Protein AF-A0A1C7N9F6-F1 (afdb_monomer)

Secondary structure (DSSP, 8-state):
-PPPTHHHHHHHHHHHHHHHHHHHHHHHHHHHHHHHHHHHHHHHHHHHHHHHHHHHHHHHHHHHHHHHHHHHHHHHHHHHHHHHHHHHHHHHHHHHHHHHHHHHHHHHHHHHHHHHHHHHHHHHHHHHHHHHHHHHHHHHHHHHHHHTEEEEE-STTS-EEEEEE-S-STT-TT--EEEEEEE-TT--EEEEEEESPPPHHHHHHHHHHHHHH--HHHHHHHHHS--PPP-TT---TT--TT---TTHHHHHHHHHHHHHHHHHHHHHHHHHH---SS--SS--GGGGT-HHHHGGG-

Mean predicted aligned error: 19.42 Å

Foldseek 3Di:
DDDDPVVVVVVVVVVVVVVVVVVVVVVVVVVVVVVVVVVVVVVVVVVVVVVVVVVVVVVVVVVVVVVVVVVVVVVVVVVVVVVVVVVVVVVVVVVVVVVVVVVVVVVVVVVVVVVVVVVVVVVVVVVVVVVVCVVVVVVVVVVCVVQQWDWDQDDPVSFKIKIWHACLDVVCRRQIWIWIWGQDPVRAIDTPDIVVGDDPVVVVVLSVVCRVVVPVVVSCVVVRDDPDPPPPPDDDPVCDPDDPPPCPVVVVVVVVVVVVVVVVVVVLVCLAPDDDPDDDPDDDPSLVRRPVNVVVVD

pLDDT: mean 82.74, std 13.16, range [41.5, 98.0]

Solvent-accessible surface area (backbone atoms only — not comparable to full-atom values): 17014 Å² total; per-residue (Å²): 136,83,82,62,77,70,58,61,52,49,56,51,50,51,52,49,50,53,50,50,49,52,52,48,52,54,50,48,54,52,50,52,51,52,51,51,51,52,51,53,53,50,51,52,50,53,51,52,51,48,53,52,49,53,51,51,51,52,49,52,50,53,51,51,53,50,52,55,51,52,49,53,52,50,54,55,48,51,53,53,52,50,54,51,49,54,51,51,52,51,48,53,53,50,52,53,51,50,52,50,52,50,49,55,49,54,52,50,55,52,51,52,52,50,51,53,50,52,48,53,55,48,52,53,48,54,52,50,51,51,49,48,51,51,54,51,49,52,53,48,50,54,49,28,64,72,65,39,41,46,82,42,75,76,42,98,83,65,46,31,44,32,41,37,33,45,57,71,37,92,90,43,49,85,51,56,40,36,41,30,34,34,49,45,97,87,69,39,69,41,80,78,45,50,37,74,80,72,64,61,86,67,45,52,64,51,43,48,50,29,59,74,67,68,40,64,65,60,41,54,50,66,74,75,44,82,76,73,79,76,70,88,84,70,86,49,99,85,54,53,102,78,58,76,67,90,56,52,70,61,54,51,50,52,51,51,51,54,49,52,55,52,52,51,52,52,49,52,54,49,36,75,68,56,78,76,96,67,85,73,96,59,95,55,80,63,56,80,62,26,53,78,53,54,67,74,73,111

Radius of gyration: 71.82 Å; Cα contacts (8 Å, |Δi|>4): 135; chains: 1; bounding box: 131×40×209 Å

Sequence (298 aa):
MEKSPLFELADTIENLIVRAQTNIDQHIETTEAEVLVFTEESKKKVTQLKEQKDRLLSEIESASNRTSELKKKLDAIHSRTLSSQEAHERRHTLESMELHNQQLRSERDQLQLELQKKRKEQEAKEMLDAKFIQETMTQLQASINLMQLELINTKDNGTVIKVVMKHVNPHDPEQAFTLVHDLDEEQRYRLVQSNPILPQAYINPILNELNDTRDYYAFLKNGAVSRYPYPKDVWSPAGGWWSRPKNWKSNTAVAAIGMAVTLGAIWRYSAEKEVRYQEPKRWIPSMMWAKQYKDQQQ

Organism: NCBI:txid101091

Nearest PDB structures (foldseek):
  8ppr-assembly1_G  TM=7.476E-01  e=4.955E-06  Homo sapiens
  3vza-assembly1_B  TM=8.481E-01  e=1.959E-05  Gallus gallus
  8q5h-assembly1_5  TM=7.592E-01  e=7.745E-05  Homo sapiens
  6n13-assembly1_C  TM=5.068E-01  e=6.433E-01  Homo sapiens
  8qat-assembly1_D  TM=2.453E-01  e=8.673E-01  Homo sapiens

InterPro domains:
  IPR013255 Chromosome segregation protein Spc25, C-terminal [PF08234] (159-222)

Structure (mmCIF, N/CA/C/O backbone):
data_AF-A0A1C7N9F6-F1
#
_entry.id   AF-A0A1C7N9F6-F1
#
loop_
_atom_site.group_PDB
_atom_site.id
_atom_site.type_symbol
_atom_site.label_atom_id
_atom_site.label_alt_id
_atom_site.label_comp_id
_atom_site.label_asym_id
_atom_site.label_entity_id
_atom_site.label_seq_id
_atom_site.pdbx_PDB_ins_code
_atom_site.Cartn_x
_atom_site.Cartn_y
_atom_site.Cartn_z
_atom_site.occupancy
_atom_site.B_iso_or_equiv
_atom_site.auth_seq_id
_atom_site.auth_comp_id
_atom_site.auth_asym_id
_atom_site.auth_atom_id
_atom_site.pdbx_PDB_model_num
ATOM 1 N N . MET A 1 1 ? -83.986 13.666 141.531 1.00 42.69 1 MET A N 1
ATOM 2 C CA . MET A 1 1 ? -82.617 13.775 140.987 1.00 42.69 1 MET A CA 1
ATOM 3 C C . MET A 1 1 ? -82.743 13.936 139.481 1.00 42.69 1 MET A C 1
ATOM 5 O O . MET A 1 1 ? -82.789 12.942 138.768 1.00 42.69 1 MET A O 1
ATOM 9 N N . GLU A 1 2 ? -82.917 15.176 139.024 1.00 41.50 2 GLU A N 1
ATOM 10 C CA . GLU A 1 2 ? -82.862 15.531 137.601 1.00 41.50 2 GLU A CA 1
ATOM 11 C C . GLU A 1 2 ? -81.421 15.358 137.114 1.00 41.50 2 GLU A C 1
ATOM 13 O O . GLU A 1 2 ? -80.496 15.937 137.688 1.00 41.50 2 GLU A O 1
ATOM 18 N N . LYS A 1 3 ? -81.214 14.509 136.103 1.00 45.22 3 LYS A N 1
ATOM 19 C CA . LYS A 1 3 ? -79.913 14.372 135.445 1.00 45.22 3 LYS A CA 1
ATOM 20 C C . LYS A 1 3 ? -79.695 15.595 134.551 1.00 45.22 3 LYS A C 1
ATOM 22 O O . LYS A 1 3 ? -80.566 15.966 133.775 1.00 45.22 3 LYS A O 1
ATOM 27 N N . SER A 1 4 ? -78.540 16.231 134.732 1.00 51.22 4 SER A N 1
ATOM 28 C CA . SER A 1 4 ? -78.157 17.502 134.115 1.00 51.22 4 SER A CA 1
ATOM 29 C C . SER A 1 4 ? -77.926 17.364 132.596 1.00 51.22 4 SER A C 1
ATOM 31 O O . SER A 1 4 ? -77.260 16.409 132.183 1.00 51.22 4 SER A O 1
ATOM 33 N N . PRO A 1 5 ? -78.387 18.327 131.771 1.00 57.75 5 PRO A N 1
ATOM 34 C CA . PRO A 1 5 ? -78.327 18.291 130.298 1.00 57.75 5 PRO A CA 1
ATOM 35 C C . PRO A 1 5 ? -76.906 18.318 129.700 1.00 57.75 5 PRO A C 1
ATOM 37 O O . PRO A 1 5 ? -76.734 18.191 128.492 1.00 57.75 5 PRO A O 1
ATOM 40 N N . LEU A 1 6 ? -75.868 18.450 130.533 1.00 54.03 6 LEU A N 1
ATOM 41 C CA . LEU A 1 6 ? -74.464 18.350 130.122 1.00 54.03 6 LEU A CA 1
ATOM 42 C C . LEU A 1 6 ? -74.001 16.904 129.861 1.00 54.03 6 LEU A C 1
ATOM 44 O O . LEU A 1 6 ? -73.029 16.714 129.136 1.00 54.03 6 LEU A O 1
ATOM 48 N N . PHE A 1 7 ? -74.685 15.894 130.413 1.00 55.47 7 PHE A N 1
ATOM 49 C CA . PHE A 1 7 ? -74.294 14.484 130.251 1.00 55.47 7 PHE A CA 1
ATOM 50 C C . PHE A 1 7 ? -74.799 13.880 128.927 1.00 55.47 7 PHE A C 1
ATOM 52 O O . PHE A 1 7 ? -74.068 13.143 128.276 1.00 55.47 7 PHE A O 1
ATOM 59 N N . GLU A 1 8 ? -75.995 14.266 128.464 1.00 57.09 8 GLU A N 1
ATOM 60 C CA . GLU A 1 8 ? -76.511 13.846 127.148 1.00 57.09 8 GLU A CA 1
ATOM 61 C C . GLU A 1 8 ? -75.700 14.445 125.992 1.00 57.09 8 GLU A C 1
ATOM 63 O O . GLU A 1 8 ? -75.481 13.781 124.981 1.00 57.09 8 GLU A O 1
ATOM 68 N N . LEU A 1 9 ? -75.194 15.675 126.136 1.00 59.03 9 LEU A N 1
ATOM 69 C CA . LEU A 1 9 ? -74.373 16.307 125.101 1.00 59.03 9 LEU A CA 1
ATOM 70 C C . LEU A 1 9 ? -73.020 15.592 124.927 1.00 59.03 9 LEU A C 1
ATOM 72 O O . LEU A 1 9 ? -72.552 15.447 123.801 1.00 59.03 9 LEU A O 1
ATOM 76 N N . ALA A 1 10 ? -72.416 15.117 126.023 1.00 61.00 10 ALA A N 1
ATOM 77 C CA . ALA A 1 10 ? -71.152 14.382 126.002 1.00 61.00 10 ALA A CA 1
ATOM 78 C C . ALA A 1 10 ? -71.295 13.006 125.327 1.00 61.00 10 ALA A C 1
ATOM 80 O O . ALA A 1 10 ? -70.532 12.720 124.409 1.00 61.00 10 ALA A O 1
ATOM 81 N N . ASP A 1 11 ? -72.329 12.228 125.671 1.00 63.41 11 ASP A N 1
ATOM 82 C CA . ASP A 1 11 ? -72.629 10.940 125.016 1.00 63.41 11 ASP A CA 1
ATOM 83 C C . ASP A 1 11 ? -72.971 11.112 123.525 1.00 63.41 11 ASP A C 1
ATOM 85 O O . ASP A 1 11 ? -72.666 10.256 122.689 1.00 63.41 11 ASP A O 1
ATOM 89 N N . THR A 1 12 ? -73.599 12.234 123.156 1.00 69.81 12 THR A N 1
ATOM 90 C CA . THR A 1 12 ? -73.926 12.537 121.753 1.00 69.81 12 THR A CA 1
ATOM 91 C C . THR A 1 12 ? -72.675 12.924 120.961 1.00 69.81 12 THR A C 1
ATOM 93 O O . THR A 1 12 ? -72.514 12.494 119.818 1.00 69.81 12 THR A O 1
ATOM 96 N N . ILE A 1 13 ? -71.769 13.702 121.563 1.00 73.38 13 ILE A N 1
ATOM 97 C CA . ILE A 1 13 ? -70.480 14.071 120.965 1.00 73.38 13 ILE A CA 1
ATOM 98 C C . ILE A 1 13 ? -69.571 12.843 120.852 1.00 73.38 13 ILE A C 1
ATOM 100 O O . ILE A 1 13 ? -68.954 12.655 119.809 1.00 73.38 13 ILE A O 1
ATOM 104 N N . GLU A 1 14 ? -69.533 11.969 121.858 1.00 73.50 14 GLU A N 1
ATOM 105 C CA . GLU A 1 14 ? -68.742 10.736 121.828 1.00 73.50 14 GLU A CA 1
ATOM 106 C C . GLU A 1 14 ? -69.252 9.769 120.749 1.00 73.50 14 GLU A C 1
ATOM 108 O O . GLU A 1 14 ? -68.468 9.288 119.934 1.00 73.50 14 GLU A O 1
ATOM 113 N N . ASN A 1 15 ? -70.572 9.586 120.621 1.00 75.44 15 ASN A N 1
ATOM 114 C CA . ASN A 1 15 ? -71.156 8.801 119.526 1.00 75.44 15 ASN A CA 1
ATOM 115 C C . ASN A 1 15 ? -70.918 9.420 118.139 1.00 75.44 15 ASN A C 1
ATOM 117 O O . ASN A 1 15 ? -70.754 8.689 117.160 1.00 75.44 15 ASN A O 1
ATOM 121 N N . LEU A 1 16 ? -70.897 10.752 118.029 1.00 78.62 16 LEU A N 1
ATOM 122 C CA . LEU A 1 16 ? -70.556 11.451 116.787 1.00 78.62 16 LEU A CA 1
ATOM 123 C C . LEU A 1 16 ? -69.079 11.290 116.430 1.00 78.62 16 LEU A C 1
ATOM 125 O O . LEU A 1 16 ? -68.777 11.065 115.262 1.00 78.62 16 LEU A O 1
ATOM 129 N N . ILE A 1 17 ? -68.178 11.360 117.413 1.00 78.44 17 ILE A N 1
ATOM 130 C CA . ILE A 1 17 ? -66.743 11.133 117.224 1.00 78.44 17 ILE A CA 1
ATOM 131 C C . ILE A 1 17 ? -66.501 9.684 116.812 1.00 78.44 17 ILE A C 1
ATOM 133 O O . ILE A 1 17 ? -65.838 9.462 115.808 1.00 78.44 17 ILE A O 1
ATOM 137 N N . VAL A 1 18 ? -67.101 8.702 117.490 1.00 78.94 18 VAL A N 1
ATOM 138 C CA . VAL A 1 18 ? -66.972 7.281 117.127 1.00 78.94 18 VAL A CA 1
ATOM 139 C C . VAL A 1 18 ? -67.538 7.014 115.731 1.00 78.94 18 VAL A C 1
ATOM 141 O O . VAL A 1 18 ? -66.891 6.340 114.933 1.00 78.94 18 VAL A O 1
ATOM 144 N N . ARG A 1 19 ? -68.698 7.583 115.369 1.00 77.81 19 ARG A N 1
ATOM 145 C CA . ARG A 1 19 ? -69.228 7.485 113.995 1.00 77.81 19 ARG A CA 1
ATOM 146 C C . ARG A 1 19 ? -68.335 8.165 112.965 1.00 77.81 19 ARG A C 1
ATOM 148 O O . ARG A 1 19 ? -68.163 7.618 111.882 1.00 77.81 19 ARG A O 1
ATOM 155 N N . ALA A 1 20 ? -67.787 9.338 113.274 1.00 78.88 20 ALA A N 1
ATOM 156 C CA . ALA A 1 20 ? -66.863 10.034 112.386 1.00 78.88 20 ALA A CA 1
ATOM 157 C C . ALA A 1 20 ? -65.579 9.219 112.195 1.00 78.88 20 ALA A C 1
ATOM 159 O O . ALA A 1 20 ? -65.149 9.054 111.062 1.00 78.88 20 ALA A O 1
ATOM 160 N N . GLN A 1 21 ? -65.038 8.640 113.269 1.00 79.81 21 GLN A N 1
ATOM 161 C CA . GLN A 1 21 ? -63.883 7.745 113.243 1.00 79.81 21 GLN A CA 1
ATOM 162 C C . GLN A 1 21 ? -64.172 6.512 112.381 1.00 79.81 21 GLN A C 1
ATOM 164 O O . GLN A 1 21 ? -63.426 6.228 111.460 1.00 79.81 21 GLN A O 1
ATOM 169 N N . THR A 1 22 ? -65.319 5.857 112.590 1.00 79.75 22 THR A N 1
ATOM 170 C CA . THR A 1 22 ? -65.717 4.657 111.833 1.00 79.75 22 THR A CA 1
ATOM 171 C C . THR A 1 22 ? -65.929 4.969 110.348 1.00 79.75 22 THR A C 1
ATOM 173 O O . THR A 1 22 ? -65.539 4.185 109.489 1.00 79.75 22 THR A O 1
ATOM 176 N N . ASN A 1 23 ? -66.521 6.125 110.028 1.00 82.31 23 ASN A N 1
ATOM 177 C CA . ASN A 1 23 ? -66.671 6.582 108.646 1.00 82.31 23 ASN A CA 1
ATOM 178 C C . ASN A 1 23 ? -65.316 6.911 108.011 1.00 82.31 23 ASN A C 1
ATOM 180 O O . ASN A 1 23 ? -65.121 6.607 106.840 1.00 82.31 23 ASN A O 1
ATOM 184 N N . ILE A 1 24 ? -64.395 7.527 108.760 1.00 83.50 24 ILE A N 1
ATOM 185 C CA . ILE A 1 24 ? -63.031 7.807 108.298 1.00 83.50 24 ILE A CA 1
ATOM 186 C C . ILE A 1 24 ? -62.290 6.493 108.045 1.00 83.50 24 ILE A C 1
ATOM 188 O O . ILE A 1 24 ? -61.737 6.333 106.964 1.00 83.50 24 ILE A O 1
ATOM 192 N N . ASP A 1 25 ? -62.349 5.539 108.971 1.00 82.50 25 ASP A N 1
ATOM 193 C CA . ASP A 1 25 ? -61.694 4.235 108.848 1.00 82.50 25 ASP A CA 1
ATOM 194 C C . ASP A 1 25 ? -62.263 3.434 107.666 1.00 82.50 25 ASP A C 1
ATOM 196 O O . ASP A 1 25 ? -61.501 2.904 106.861 1.00 82.50 25 ASP A O 1
ATOM 200 N N . GLN A 1 26 ? -63.589 3.435 107.466 1.00 81.75 26 GLN A N 1
ATOM 201 C CA . GLN A 1 26 ? -64.203 2.839 106.274 1.00 81.75 26 GLN A CA 1
ATOM 202 C C . GLN A 1 26 ? -63.759 3.525 104.981 1.00 81.75 26 GLN A C 1
ATOM 204 O O . GLN A 1 26 ? -63.545 2.843 103.978 1.00 81.75 26 GLN A O 1
ATOM 209 N N . HIS A 1 27 ? -63.634 4.857 104.976 1.00 84.44 27 HIS A N 1
ATOM 210 C CA . HIS A 1 27 ? -63.185 5.600 103.799 1.00 84.44 27 HIS A CA 1
ATOM 211 C C . HIS A 1 27 ? -61.706 5.345 103.497 1.00 84.44 27 HIS A C 1
ATOM 213 O O . HIS A 1 27 ? -61.338 5.234 102.328 1.00 84.44 27 HIS A O 1
ATOM 219 N N . ILE A 1 28 ? -60.878 5.195 104.534 1.00 84.06 28 ILE A N 1
ATOM 220 C CA . ILE A 1 28 ? -59.474 4.788 104.426 1.00 84.06 28 ILE A CA 1
ATOM 221 C C . ILE A 1 28 ? -59.389 3.372 103.848 1.00 84.06 28 ILE A C 1
ATOM 223 O O . ILE A 1 28 ? -58.711 3.189 102.846 1.00 84.06 28 ILE A O 1
ATOM 227 N N . GLU A 1 29 ? -60.139 2.396 104.368 1.00 84.31 29 GLU A N 1
ATOM 228 C CA . GLU A 1 29 ? -60.132 1.027 103.823 1.00 84.31 29 GLU A CA 1
ATOM 229 C C . GLU A 1 29 ? -60.600 0.969 102.360 1.00 84.31 29 GLU A C 1
ATOM 231 O O . GLU A 1 29 ? -60.009 0.260 101.543 1.00 84.31 29 GLU A O 1
ATOM 236 N N . THR A 1 30 ? -61.643 1.726 101.994 1.00 85.69 30 THR A N 1
ATOM 237 C CA . THR A 1 30 ? -62.110 1.764 100.596 1.00 85.69 30 THR A CA 1
ATOM 238 C C . THR A 1 30 ? -61.096 2.428 99.673 1.00 85.69 30 THR A C 1
ATOM 240 O O . THR A 1 30 ? -60.817 1.891 98.602 1.00 85.69 30 THR A O 1
ATOM 243 N N . THR A 1 31 ? -60.498 3.549 100.082 1.00 85.12 31 THR A N 1
ATOM 244 C CA . THR A 1 31 ? -59.456 4.205 99.277 1.00 85.12 31 THR A CA 1
ATOM 245 C C . THR A 1 31 ? -58.185 3.365 99.181 1.00 85.12 31 THR A C 1
ATOM 247 O O . THR A 1 31 ? -57.599 3.287 98.103 1.00 85.12 31 THR A O 1
ATOM 250 N N . GLU A 1 32 ? -57.778 2.667 100.242 1.00 88.50 32 GLU A N 1
ATOM 251 C CA . GLU A 1 32 ? -56.664 1.715 100.195 1.00 88.50 32 GLU A CA 1
ATOM 252 C C . GLU A 1 32 ? -56.946 0.563 99.221 1.00 88.50 32 GLU A C 1
ATOM 254 O O . GLU A 1 32 ? -56.082 0.225 98.408 1.00 88.50 32 GLU A O 1
ATOM 259 N N . ALA A 1 33 ? -58.162 0.006 99.231 1.00 85.00 33 ALA A N 1
ATOM 260 C CA . ALA A 1 33 ? -58.568 -1.037 98.292 1.00 85.00 33 ALA A CA 1
ATOM 261 C C . ALA A 1 33 ? -58.572 -0.544 96.832 1.00 85.00 33 ALA A C 1
ATOM 263 O O . ALA A 1 33 ? -58.058 -1.235 95.948 1.00 85.00 33 ALA A O 1
ATOM 264 N N . GLU A 1 34 ? -59.088 0.659 96.565 1.00 89.62 34 GLU A N 1
ATOM 265 C CA . GLU A 1 34 ? -59.072 1.275 95.230 1.00 89.62 34 GLU A CA 1
ATOM 266 C C . GLU A 1 34 ? -57.643 1.537 94.733 1.00 89.62 34 GLU A C 1
ATOM 268 O O . GLU A 1 34 ? -57.311 1.219 93.587 1.00 89.62 34 GLU A O 1
ATOM 273 N N . VAL A 1 35 ? -56.762 2.047 95.601 1.00 88.00 35 VAL A N 1
ATOM 274 C CA . VAL A 1 35 ? -55.341 2.263 95.287 1.00 88.00 35 VAL A CA 1
ATOM 275 C C . VAL A 1 35 ? -54.636 0.936 95.000 1.00 88.00 35 VAL A C 1
ATOM 277 O O . VAL A 1 35 ? -53.806 0.861 94.086 1.00 88.00 35 VAL A O 1
ATOM 280 N N . LEU A 1 36 ? -54.972 -0.132 95.724 1.00 90.25 36 LEU A N 1
ATOM 281 C CA . LEU A 1 36 ? -54.390 -1.457 95.517 1.00 90.25 36 LEU A CA 1
ATOM 282 C C . LEU A 1 36 ? -54.828 -2.075 94.177 1.00 90.25 36 LEU A C 1
ATOM 284 O O . LEU A 1 36 ? -54.001 -2.601 93.432 1.00 90.25 36 LEU A O 1
ATOM 288 N N . VAL A 1 37 ? -56.107 -1.938 93.814 1.00 91.19 37 VAL A N 1
ATOM 289 C CA . VAL A 1 37 ? -56.620 -2.361 92.498 1.00 91.19 37 VAL A CA 1
ATOM 290 C C . VAL A 1 37 ? -55.961 -1.556 91.376 1.00 91.19 37 VAL A C 1
ATOM 292 O O . VAL A 1 37 ? -55.451 -2.142 90.418 1.00 91.19 37 VAL A O 1
ATOM 295 N N . PHE A 1 38 ? -55.892 -0.230 91.512 1.00 92.62 38 PHE A N 1
ATOM 296 C CA . PHE A 1 38 ? -55.270 0.647 90.520 1.00 92.62 38 PHE A CA 1
ATOM 297 C C . PHE A 1 38 ? -53.772 0.363 90.338 1.00 92.62 38 PHE A C 1
ATOM 299 O O . PHE A 1 38 ? -53.257 0.385 89.214 1.00 92.62 38 PHE A O 1
ATOM 306 N N . THR A 1 39 ? -53.049 0.073 91.424 1.00 90.81 39 THR A N 1
ATOM 307 C CA . THR A 1 39 ? -51.624 -0.281 91.355 1.00 90.81 39 THR A CA 1
ATOM 308 C C . THR A 1 39 ? -51.405 -1.634 90.686 1.00 90.81 39 THR A C 1
ATOM 310 O O . THR A 1 39 ? -50.499 -1.744 89.858 1.00 90.81 39 THR A O 1
ATOM 313 N N . GLU A 1 40 ? -52.235 -2.644 90.955 1.00 92.31 40 GLU A N 1
ATOM 314 C CA . GLU A 1 40 ? -52.167 -3.936 90.258 1.00 92.31 40 GLU A CA 1
ATOM 315 C C . GLU A 1 40 ? -52.520 -3.821 88.767 1.00 92.31 40 GLU A C 1
ATOM 317 O O . GLU A 1 40 ? -51.833 -4.387 87.910 1.00 92.31 40 GLU A O 1
ATOM 322 N N . GLU A 1 41 ? -53.535 -3.032 88.418 1.00 92.69 41 GLU A N 1
ATOM 323 C CA . GLU A 1 41 ? -53.914 -2.789 87.024 1.00 92.69 41 GLU A CA 1
ATOM 324 C C . GLU A 1 41 ? -52.826 -2.007 86.266 1.00 92.69 41 GLU A C 1
ATOM 326 O O . GLU A 1 41 ? -52.452 -2.360 85.141 1.00 92.69 41 GLU A O 1
ATOM 331 N N . SER A 1 42 ? -52.216 -1.016 86.921 1.00 89.88 42 SER A N 1
ATOM 332 C CA . SER A 1 42 ? -51.062 -0.284 86.393 1.00 89.88 42 SER A CA 1
ATOM 333 C C . SER A 1 42 ? -49.850 -1.198 86.186 1.00 89.88 42 SER A C 1
ATOM 335 O O . SER A 1 42 ? -49.212 -1.136 85.133 1.00 89.88 42 SER A O 1
ATOM 337 N N . LYS A 1 43 ? -49.550 -2.107 87.127 1.00 92.94 43 LYS A N 1
ATOM 338 C CA . LYS A 1 43 ? -48.481 -3.113 86.969 1.00 92.94 43 LYS A CA 1
ATOM 339 C C . LYS A 1 43 ? -48.745 -4.047 85.785 1.00 92.94 43 LYS A C 1
ATOM 341 O O . LYS A 1 43 ? -47.821 -4.315 85.009 1.00 92.94 43 LYS A O 1
ATOM 346 N N . LYS A 1 44 ? -49.988 -4.510 85.600 1.00 93.94 44 LYS A N 1
ATOM 347 C CA . LYS A 1 44 ? -50.393 -5.321 84.435 1.00 93.94 44 LYS A CA 1
ATOM 348 C C . LYS A 1 44 ? -50.210 -4.568 83.118 1.00 93.94 44 LYS A C 1
ATOM 350 O O . LYS A 1 44 ? -49.675 -5.112 82.156 1.00 93.94 44 LYS A O 1
ATOM 355 N N . LYS A 1 45 ? -50.583 -3.290 83.071 1.00 94.69 45 LYS A N 1
ATOM 356 C CA . LYS A 1 45 ? -50.416 -2.468 81.865 1.00 94.69 45 LYS A CA 1
ATOM 357 C C . LYS A 1 45 ? -48.941 -2.218 81.542 1.00 94.69 45 LYS A C 1
ATOM 359 O O . LYS A 1 45 ? -48.538 -2.302 80.386 1.00 94.69 45 LYS A O 1
ATOM 364 N N . VAL A 1 46 ? -48.114 -1.977 82.562 1.00 94.31 46 VAL A N 1
ATOM 365 C CA . VAL A 1 46 ? -46.658 -1.821 82.405 1.00 94.31 46 VAL A CA 1
ATOM 366 C C . VAL A 1 46 ? -46.005 -3.110 81.900 1.00 94.31 46 VAL A C 1
ATOM 368 O O . VAL A 1 46 ? -45.126 -3.047 81.043 1.00 94.31 46 VAL A O 1
ATOM 371 N N . THR A 1 47 ? -46.423 -4.275 82.395 1.00 93.06 47 THR A N 1
ATOM 372 C CA . THR A 1 47 ? -45.905 -5.574 81.927 1.00 93.06 47 THR A CA 1
ATOM 373 C C . THR A 1 47 ? -46.314 -5.860 80.483 1.00 93.06 47 THR A C 1
ATOM 375 O O . THR A 1 47 ? -45.448 -6.185 79.676 1.00 93.06 47 THR A O 1
ATOM 378 N N . GLN A 1 48 ? -47.571 -5.608 80.106 1.00 94.25 48 GLN A N 1
ATOM 379 C CA . GLN A 1 48 ? -48.022 -5.717 78.711 1.00 94.25 48 GLN A CA 1
ATOM 380 C C . GLN A 1 48 ? -47.262 -4.780 77.764 1.00 94.25 48 GLN A C 1
ATOM 382 O O . GLN A 1 48 ? -46.844 -5.195 76.685 1.00 94.25 48 GLN A O 1
ATOM 387 N N . LEU A 1 49 ? -47.044 -3.524 78.165 1.00 94.50 49 LEU A N 1
ATOM 388 C CA . LEU A 1 49 ? -46.282 -2.564 77.363 1.00 94.50 49 LEU A CA 1
ATOM 389 C C . LEU A 1 49 ? -44.813 -2.975 77.210 1.00 94.50 49 LEU A C 1
ATOM 391 O O . LEU A 1 49 ? -44.233 -2.757 76.147 1.00 94.50 49 LEU A O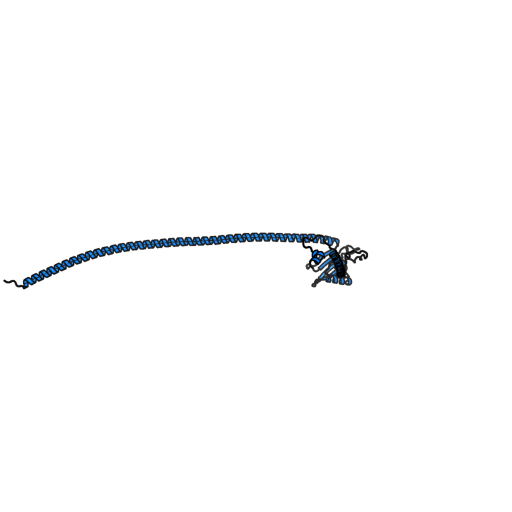 1
ATOM 395 N N . LYS A 1 50 ? -44.212 -3.590 78.237 1.00 95.06 50 LYS A N 1
ATOM 396 C CA . LYS A 1 50 ? -42.865 -4.170 78.132 1.00 95.06 50 LYS A CA 1
ATOM 397 C C . LYS A 1 50 ? -42.832 -5.318 77.127 1.00 95.06 50 LYS A C 1
ATOM 399 O O . LYS A 1 50 ? -42.007 -5.284 76.225 1.00 95.06 50 LYS A O 1
ATOM 404 N N . GLU A 1 51 ? -43.766 -6.261 77.210 1.00 95.06 51 GLU A N 1
ATOM 405 C CA . GLU A 1 51 ? -43.840 -7.367 76.247 1.00 95.06 51 GLU A CA 1
ATOM 406 C C . GLU A 1 51 ? -44.072 -6.876 74.812 1.00 95.06 51 GLU A C 1
ATOM 408 O O . GLU A 1 51 ? -43.441 -7.371 73.879 1.00 95.06 51 GLU A O 1
ATOM 413 N N . GLN A 1 52 ? -44.944 -5.882 74.612 1.00 95.62 52 GLN A N 1
ATOM 414 C CA . GLN A 1 52 ? -45.150 -5.270 73.297 1.00 95.62 52 GLN A CA 1
ATOM 415 C C . GLN A 1 52 ? -43.885 -4.584 72.782 1.00 95.62 52 GLN A C 1
ATOM 417 O O . GLN A 1 52 ? -43.533 -4.754 71.615 1.00 95.62 52 GLN A O 1
ATOM 422 N N . LYS A 1 53 ? -43.183 -3.837 73.642 1.00 96.50 53 LYS A N 1
ATOM 423 C CA . LYS A 1 53 ? -41.906 -3.208 73.296 1.00 96.50 53 LYS A CA 1
ATOM 424 C C . LYS A 1 53 ? -40.873 -4.255 72.878 1.00 96.50 53 LYS A C 1
ATOM 426 O O . LYS A 1 53 ? -40.221 -4.065 71.857 1.00 96.50 53 LYS A O 1
ATOM 431 N N . ASP A 1 54 ? -40.741 -5.344 73.629 1.00 95.50 54 ASP A N 1
ATOM 432 C CA . ASP A 1 54 ? -39.755 -6.392 73.348 1.00 95.50 54 ASP A CA 1
ATOM 433 C C . ASP A 1 54 ? -40.081 -7.133 72.042 1.00 95.50 54 ASP A C 1
ATOM 435 O O . ASP A 1 54 ? -39.187 -7.387 71.233 1.00 95.50 54 ASP A O 1
ATOM 439 N N . ARG A 1 55 ? -41.369 -7.383 71.765 1.00 95.56 55 ARG A N 1
ATOM 440 C CA . ARG A 1 55 ? -41.815 -7.917 70.466 1.00 95.56 55 ARG A CA 1
ATOM 441 C C . ARG A 1 55 ? -41.460 -6.978 69.319 1.00 95.56 55 ARG A C 1
ATOM 443 O O . ARG A 1 55 ? -40.828 -7.416 68.362 1.00 95.56 55 ARG A O 1
ATOM 450 N N . LEU A 1 56 ? -41.797 -5.693 69.432 1.00 95.38 56 LEU A N 1
ATOM 451 C CA . LEU A 1 56 ? -41.488 -4.700 68.399 1.00 95.38 56 LEU A CA 1
ATOM 452 C C . LEU A 1 56 ? -39.978 -4.547 68.178 1.00 95.38 56 LEU A C 1
ATOM 454 O O . LEU A 1 56 ? -39.540 -4.431 67.037 1.00 95.38 56 LEU A O 1
ATOM 458 N N . LEU A 1 57 ? -39.168 -4.593 69.240 1.00 95.94 57 LEU A N 1
ATOM 459 C CA . LEU A 1 57 ? -37.708 -4.587 69.121 1.00 95.94 57 LEU A CA 1
ATOM 460 C C . LEU A 1 57 ? -37.200 -5.809 68.349 1.00 95.94 57 LEU A C 1
ATOM 462 O O . LEU A 1 57 ? -36.374 -5.648 67.453 1.00 95.94 57 LEU A O 1
ATOM 466 N N . SER A 1 58 ? -37.738 -6.999 68.630 1.00 94.88 58 SER A N 1
ATOM 467 C CA . SER A 1 58 ? -37.370 -8.218 67.901 1.00 94.88 58 SER A CA 1
ATOM 468 C C . SER A 1 58 ? -37.768 -8.160 66.418 1.00 94.88 58 SER A C 1
ATOM 470 O O . SER A 1 58 ? -37.007 -8.582 65.544 1.00 94.88 58 SER A O 1
ATOM 472 N N . GLU A 1 59 ? -38.923 -7.564 66.103 1.00 96.69 59 GLU A N 1
ATOM 473 C CA . GLU A 1 59 ? -39.369 -7.351 64.725 1.00 96.69 59 GLU A CA 1
ATOM 474 C C . GLU A 1 59 ? -38.464 -6.356 63.994 1.00 96.69 59 GLU A C 1
ATOM 476 O O . GLU A 1 59 ? -38.022 -6.653 62.881 1.00 96.69 59 GLU A O 1
ATOM 481 N N . ILE A 1 60 ? -38.123 -5.227 64.628 1.00 95.56 60 ILE A N 1
ATOM 482 C CA . ILE A 1 60 ? -37.192 -4.226 64.085 1.00 95.56 60 ILE A CA 1
ATOM 483 C C . ILE A 1 60 ? -35.828 -4.858 63.803 1.00 95.56 60 ILE A C 1
ATOM 485 O O . ILE A 1 60 ? -35.262 -4.642 62.730 1.00 95.56 60 ILE A O 1
ATOM 489 N N . GLU A 1 61 ? -35.306 -5.666 64.724 1.00 95.94 61 GLU A N 1
ATOM 490 C CA . GLU A 1 61 ? -34.027 -6.351 64.545 1.00 95.94 61 GLU A CA 1
ATOM 491 C C . GLU A 1 61 ? -34.083 -7.355 63.384 1.00 95.94 61 GLU A C 1
ATOM 493 O O . GLU A 1 61 ? -33.211 -7.358 62.512 1.00 95.94 61 GLU A O 1
ATOM 498 N N . SER A 1 62 ? -35.155 -8.148 63.291 1.00 95.38 62 SER A N 1
ATOM 499 C CA . SER A 1 62 ? -35.349 -9.089 62.182 1.00 95.38 62 SER A CA 1
ATOM 500 C C . SER A 1 62 ? -35.478 -8.384 60.822 1.00 95.38 62 SER A C 1
ATOM 502 O O . SER A 1 62 ? -34.904 -8.835 59.825 1.00 95.38 62 SER A O 1
ATOM 504 N N . ALA A 1 63 ? -36.178 -7.245 60.772 1.00 94.38 63 ALA A N 1
ATOM 505 C CA . ALA A 1 63 ? -36.339 -6.429 59.576 1.00 94.38 63 ALA A CA 1
ATOM 506 C C . ALA A 1 63 ? -35.012 -5.769 59.171 1.00 94.38 63 ALA A C 1
ATOM 508 O O . ALA A 1 63 ? -34.647 -5.782 57.992 1.00 94.38 63 ALA A O 1
ATOM 509 N N . SER A 1 64 ? -34.246 -5.268 60.143 1.00 95.50 64 SER A N 1
ATOM 510 C CA . SER A 1 64 ? -32.892 -4.745 59.936 1.00 95.50 64 SER A CA 1
ATOM 51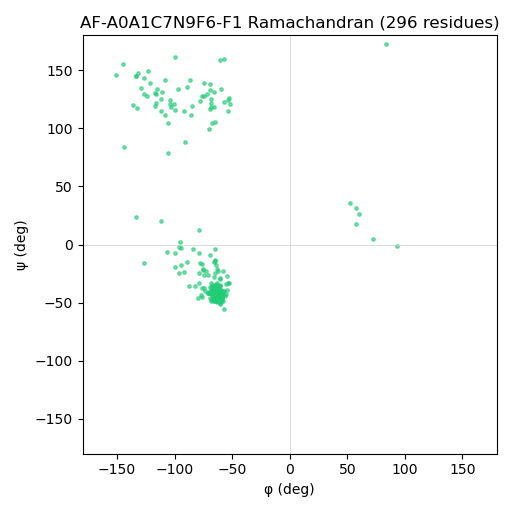1 C C . SER A 1 64 ? -31.970 -5.818 59.343 1.00 95.50 64 SER A C 1
ATOM 513 O O . SER A 1 64 ? -31.339 -5.608 58.305 1.00 95.50 64 SER A O 1
ATOM 515 N N . ASN A 1 65 ? -31.990 -7.032 59.897 1.00 95.19 65 ASN A N 1
ATOM 516 C CA . ASN A 1 65 ? -31.211 -8.149 59.366 1.00 95.19 65 ASN A CA 1
ATOM 517 C C . ASN A 1 65 ? -31.605 -8.486 57.919 1.00 95.19 65 ASN A C 1
ATOM 519 O O . ASN A 1 65 ? -30.728 -8.601 57.057 1.00 95.19 65 ASN A O 1
ATOM 523 N N . ARG A 1 66 ? -32.910 -8.538 57.614 1.00 95.81 66 ARG A N 1
ATOM 524 C CA . ARG A 1 66 ? -33.424 -8.757 56.249 1.00 95.81 66 ARG A CA 1
ATOM 525 C C . ARG A 1 66 ? -32.980 -7.684 55.263 1.00 95.81 66 ARG A C 1
ATOM 527 O O . ARG A 1 66 ? -32.565 -8.012 54.154 1.00 95.81 66 ARG A O 1
ATOM 534 N N . THR A 1 67 ? -33.055 -6.412 55.645 1.00 94.75 67 THR A N 1
ATOM 535 C CA . THR A 1 67 ? -32.614 -5.310 54.774 1.00 94.75 67 THR A CA 1
ATOM 536 C C . THR A 1 67 ? -31.110 -5.371 54.517 1.00 94.75 67 THR A C 1
ATOM 538 O O . THR A 1 67 ? -30.683 -5.174 53.378 1.00 94.75 67 THR A O 1
ATOM 541 N N . SER A 1 68 ? -30.307 -5.744 55.520 1.00 93.94 68 SER A N 1
ATOM 542 C CA . SER A 1 68 ? -28.866 -5.962 55.343 1.00 93.94 68 SER A CA 1
ATOM 543 C C . SER A 1 68 ? -28.566 -7.097 54.354 1.00 93.94 68 SER A C 1
ATOM 545 O O . SER A 1 68 ? -27.681 -6.973 53.506 1.00 93.94 68 SER A O 1
ATOM 547 N N . GLU A 1 69 ? -29.332 -8.189 54.415 1.00 95.81 69 GLU A N 1
ATOM 548 C CA . GLU A 1 69 ? -29.156 -9.342 53.535 1.00 95.81 69 GLU A CA 1
ATOM 549 C C . GLU A 1 69 ? -29.578 -9.018 52.097 1.00 95.81 69 GLU A C 1
ATOM 551 O O . GLU A 1 69 ? -28.873 -9.359 51.144 1.00 95.81 69 GLU A O 1
ATOM 556 N N . LEU A 1 70 ? -30.695 -8.304 51.933 1.00 95.44 70 LEU A N 1
ATOM 557 C CA . LEU A 1 70 ? -31.154 -7.820 50.632 1.00 95.44 70 LEU A CA 1
ATOM 558 C C . LEU A 1 70 ? -30.141 -6.867 49.998 1.00 95.44 70 LEU A C 1
ATOM 560 O O . LEU A 1 70 ? -29.868 -6.991 48.807 1.00 95.44 70 LEU A O 1
ATOM 564 N N . LYS A 1 71 ? -29.529 -5.976 50.786 1.00 95.50 71 LYS A N 1
ATOM 565 C CA . LYS A 1 71 ? -28.476 -5.079 50.298 1.00 95.50 71 LYS A CA 1
ATOM 566 C C . LYS A 1 71 ? -27.260 -5.860 49.795 1.00 95.50 71 LYS A C 1
ATOM 568 O O . LYS A 1 71 ? -26.836 -5.651 48.665 1.00 95.50 71 LYS A O 1
ATOM 573 N N . LYS A 1 72 ? -26.781 -6.851 50.559 1.00 95.00 72 LYS A N 1
ATOM 574 C CA . LYS A 1 72 ? -25.686 -7.740 50.122 1.00 95.00 72 LYS A CA 1
ATOM 575 C C . LYS A 1 72 ? -26.017 -8.480 48.822 1.00 95.00 72 LYS A C 1
ATOM 577 O O . LYS A 1 72 ? -25.163 -8.602 47.947 1.00 95.00 72 LYS A O 1
ATOM 582 N N . LYS A 1 73 ? -27.250 -8.978 48.681 1.00 95.94 73 LYS A N 1
ATOM 583 C CA . LYS A 1 73 ? -27.716 -9.639 47.450 1.00 95.94 73 LYS A CA 1
ATOM 584 C C . LYS A 1 73 ? -27.772 -8.668 46.270 1.00 95.94 73 LYS A C 1
ATOM 586 O O . LYS A 1 73 ? -27.365 -9.042 45.174 1.00 95.94 73 LYS A O 1
ATOM 591 N N . LEU A 1 74 ? -28.232 -7.438 46.492 1.00 94.81 74 LEU A N 1
ATOM 592 C CA . LEU A 1 74 ? -28.278 -6.397 45.468 1.00 94.81 74 LEU A CA 1
ATOM 593 C C . LEU A 1 74 ? -26.871 -6.030 44.980 1.00 94.81 74 LEU A C 1
ATOM 595 O O . LEU A 1 74 ? -26.638 -6.010 43.774 1.00 94.81 74 LEU A O 1
ATOM 599 N N . ASP A 1 75 ? -25.923 -5.842 45.899 1.00 93.44 75 ASP A N 1
ATOM 600 C CA . ASP A 1 75 ? -24.523 -5.544 45.574 1.00 93.44 75 ASP A CA 1
ATOM 601 C C . ASP A 1 75 ? -23.868 -6.703 44.788 1.00 93.44 75 ASP A C 1
ATOM 603 O O . ASP A 1 75 ? -23.144 -6.497 43.806 1.00 93.44 75 ASP A O 1
ATOM 607 N N . ALA A 1 76 ? -24.177 -7.951 45.160 1.00 93.31 76 ALA A N 1
ATOM 608 C CA . ALA A 1 76 ? -23.713 -9.141 44.446 1.00 93.31 76 ALA A CA 1
ATOM 609 C C . ALA A 1 76 ? -24.313 -9.268 43.033 1.00 93.31 76 ALA A C 1
ATOM 611 O O . ALA A 1 76 ? -23.639 -9.728 42.113 1.00 93.31 76 ALA A O 1
ATOM 612 N N . ILE A 1 77 ? -25.573 -8.869 42.837 1.00 93.06 77 ILE A N 1
ATOM 613 C CA . ILE A 1 77 ? -26.184 -8.827 41.504 1.00 93.06 77 ILE A CA 1
ATOM 614 C C . ILE A 1 77 ? -25.526 -7.723 40.680 1.00 93.06 77 ILE A C 1
ATOM 616 O O . ILE A 1 77 ? -25.081 -7.998 39.574 1.00 93.06 77 ILE A O 1
ATOM 620 N N . HIS A 1 78 ? -25.397 -6.514 41.231 1.00 91.38 78 HIS A N 1
ATOM 621 C CA . HIS A 1 78 ? -24.842 -5.363 40.523 1.00 91.38 78 HIS A CA 1
ATOM 622 C C . HIS A 1 78 ? -23.416 -5.618 40.014 1.00 91.38 78 HIS A C 1
ATOM 624 O O . HIS A 1 78 ? -23.116 -5.351 38.852 1.00 91.38 78 HIS A O 1
ATOM 630 N N . SER A 1 79 ? -22.560 -6.222 40.841 1.00 89.12 79 SER A N 1
ATOM 631 C CA . SER A 1 79 ? -21.201 -6.614 40.434 1.00 89.12 79 SER A CA 1
ATOM 632 C C . SER A 1 79 ? -21.183 -7.660 39.305 1.00 89.12 79 SER A C 1
ATOM 634 O O . SER A 1 79 ? -20.364 -7.570 38.384 1.00 89.12 79 SER A O 1
ATOM 636 N N . ARG A 1 80 ? -22.110 -8.629 39.307 1.00 91.00 80 ARG A N 1
ATOM 637 C CA . ARG A 1 80 ? -22.273 -9.587 38.194 1.00 91.00 80 ARG A CA 1
ATOM 638 C C . ARG A 1 80 ? -22.742 -8.909 36.909 1.00 91.00 80 ARG A C 1
ATOM 640 O O . ARG A 1 80 ? -22.255 -9.252 35.837 1.00 91.00 80 ARG A O 1
ATOM 647 N N . THR A 1 81 ? -23.661 -7.950 36.993 1.00 91.00 81 THR A N 1
ATOM 648 C CA . THR A 1 81 ? -24.124 -7.213 35.811 1.00 91.00 81 THR A CA 1
ATOM 649 C C . THR A 1 81 ? -23.007 -6.362 35.216 1.00 91.00 81 THR A C 1
ATOM 651 O O . THR A 1 81 ? -22.815 -6.397 34.004 1.00 91.00 81 THR A O 1
ATOM 654 N N . LEU A 1 82 ? -22.234 -5.668 36.060 1.00 91.12 82 LEU A N 1
ATOM 655 C CA . LEU A 1 82 ? -21.104 -4.841 35.629 1.00 91.12 82 LEU A CA 1
ATOM 656 C C . LEU A 1 82 ? -20.041 -5.688 34.913 1.00 91.12 82 LEU A C 1
ATOM 658 O O . LEU A 1 82 ? -19.680 -5.409 33.776 1.00 91.12 82 LEU A O 1
ATOM 662 N N . SER A 1 83 ? -19.613 -6.791 35.533 1.00 91.12 83 SER A N 1
ATOM 663 C CA . SER A 1 83 ? -18.656 -7.723 34.916 1.00 91.12 83 SER A CA 1
ATOM 664 C C . SER A 1 83 ? -19.176 -8.350 33.618 1.00 91.12 83 SER A C 1
ATOM 666 O O . SER A 1 83 ? -18.408 -8.546 32.675 1.00 91.12 83 SER A O 1
ATOM 668 N N . SER A 1 84 ? -20.478 -8.635 33.522 1.00 91.69 84 SER A N 1
ATOM 669 C CA . SER A 1 84 ? -21.088 -9.107 32.275 1.00 91.69 84 SER A CA 1
ATOM 670 C C . SER A 1 84 ? -21.091 -8.032 31.184 1.00 91.69 84 SER A C 1
ATOM 672 O O . SER A 1 84 ? -20.898 -8.370 30.017 1.00 91.69 84 SER A O 1
ATOM 674 N N . GLN A 1 85 ? -21.315 -6.762 31.537 1.00 93.44 85 GLN A N 1
ATOM 675 C CA . GLN A 1 85 ? -21.243 -5.640 30.597 1.00 93.44 85 GLN A CA 1
ATOM 676 C C . GLN A 1 85 ? -19.815 -5.446 30.088 1.00 93.44 85 GLN A C 1
ATOM 678 O O . GLN A 1 85 ? -19.602 -5.445 28.879 1.00 93.44 85 GLN A O 1
ATOM 683 N N . GLU A 1 86 ? -18.828 -5.417 30.986 1.00 92.94 86 GLU A N 1
ATOM 684 C CA . GLU A 1 86 ? -17.410 -5.330 30.617 1.00 92.94 86 GLU A CA 1
ATOM 685 C C . GLU A 1 86 ? -16.983 -6.491 29.704 1.00 92.94 86 GLU A C 1
ATOM 687 O O . GLU A 1 86 ? -16.244 -6.301 28.736 1.00 92.94 86 GLU A O 1
ATOM 692 N N . ALA A 1 87 ? -17.462 -7.711 29.970 1.00 90.62 87 ALA A N 1
ATOM 693 C CA . ALA A 1 87 ? -17.195 -8.861 29.110 1.00 90.62 87 ALA A CA 1
ATOM 694 C C . ALA A 1 87 ? -17.813 -8.699 27.710 1.00 90.62 87 ALA A C 1
ATOM 696 O O . ALA A 1 87 ? -17.200 -9.103 26.719 1.00 90.62 87 ALA A O 1
ATOM 697 N N . HIS A 1 88 ? -19.006 -8.108 27.616 1.00 93.44 88 HIS A N 1
ATOM 698 C CA . HIS A 1 88 ? -19.677 -7.855 26.343 1.00 93.44 88 HIS A CA 1
ATOM 699 C C . HIS A 1 88 ? -18.969 -6.765 25.529 1.00 93.44 88 HIS A C 1
ATOM 701 O O . HIS A 1 88 ? -18.782 -6.923 24.321 1.00 93.44 88 HIS A O 1
ATOM 707 N N . GLU A 1 89 ? -18.526 -5.692 26.180 1.00 94.19 89 GLU A N 1
ATOM 708 C CA . GLU A 1 89 ? -17.729 -4.640 25.545 1.00 94.19 89 GLU A CA 1
ATOM 709 C C . GLU A 1 89 ? -16.407 -5.201 25.020 1.00 94.19 89 GLU A C 1
ATOM 711 O O . GLU A 1 89 ? -16.074 -5.010 23.850 1.00 94.19 89 GLU A O 1
ATOM 716 N N . ARG A 1 90 ? -15.699 -5.998 25.832 1.00 93.69 90 ARG A N 1
ATOM 717 C CA . ARG A 1 90 ? -14.462 -6.665 25.402 1.00 93.69 90 ARG A CA 1
ATOM 718 C C . ARG A 1 90 ? -14.679 -7.565 24.189 1.00 93.69 90 ARG A C 1
ATOM 720 O O . ARG A 1 90 ? -13.859 -7.548 23.273 1.00 93.69 90 ARG A O 1
ATOM 727 N N . ARG A 1 91 ? -15.782 -8.317 24.137 1.00 93.31 91 ARG A N 1
ATOM 728 C CA . ARG A 1 91 ? -16.121 -9.138 22.962 1.00 93.31 91 ARG A CA 1
ATOM 729 C C . ARG A 1 91 ? -16.316 -8.290 21.711 1.00 93.31 91 ARG A C 1
ATOM 731 O O . ARG A 1 91 ? -15.698 -8.599 20.703 1.00 93.31 91 ARG A O 1
ATOM 738 N N . HIS A 1 92 ? -17.071 -7.196 21.787 1.00 94.69 92 HIS A N 1
ATOM 739 C CA . HIS A 1 92 ? -17.227 -6.290 20.646 1.00 94.69 92 HIS A CA 1
ATOM 740 C C . HIS A 1 92 ? -15.905 -5.656 20.204 1.00 94.69 92 HIS A C 1
ATOM 742 O O . HIS A 1 92 ? -15.644 -5.533 19.005 1.00 94.69 92 HIS A O 1
ATOM 748 N N . THR A 1 93 ? -15.031 -5.290 21.146 1.00 95.56 93 THR A N 1
ATOM 749 C CA . THR A 1 93 ? -13.700 -4.785 20.781 1.00 95.56 93 THR A CA 1
ATOM 750 C C . THR A 1 93 ? -12.863 -5.854 20.081 1.00 95.56 93 THR A C 1
ATOM 752 O O . THR A 1 93 ? -12.247 -5.561 19.063 1.00 95.56 93 THR A O 1
ATOM 755 N N . LEU A 1 94 ? -12.899 -7.108 20.542 1.00 95.50 94 LEU A N 1
ATOM 756 C CA . LEU A 1 94 ? -12.184 -8.209 19.893 1.00 95.50 94 LEU A CA 1
ATOM 757 C C . LEU A 1 94 ? -12.735 -8.495 18.496 1.00 95.50 94 LEU A C 1
ATOM 759 O O . LEU A 1 94 ? -11.962 -8.625 17.557 1.00 95.50 94 LEU A O 1
ATOM 763 N N . GLU A 1 95 ? -14.053 -8.520 18.344 1.00 96.38 95 GLU A N 1
ATOM 764 C CA . GLU A 1 95 ? -14.722 -8.780 17.069 1.00 96.38 95 GLU A CA 1
ATOM 765 C C . GLU A 1 95 ? -14.420 -7.677 16.037 1.00 96.38 95 GLU A C 1
ATOM 767 O O . GLU A 1 95 ? -14.107 -7.959 14.880 1.00 96.38 95 GLU A O 1
ATOM 772 N N . SER A 1 96 ? -14.401 -6.409 16.465 1.00 95.94 96 SER A N 1
ATOM 773 C CA . SER A 1 96 ? -13.995 -5.296 15.594 1.00 95.94 96 SER A CA 1
ATOM 774 C C . SER A 1 96 ? -12.501 -5.335 15.242 1.00 95.94 96 SER A C 1
ATOM 776 O O . SER A 1 96 ? -12.137 -5.079 14.092 1.00 95.94 96 SER A O 1
ATOM 778 N N . MET A 1 97 ? -11.631 -5.725 16.180 1.00 94.50 97 MET A N 1
ATOM 779 C CA . MET A 1 97 ? -10.207 -5.955 15.908 1.00 94.50 97 MET A CA 1
ATOM 780 C C . MET A 1 97 ? -9.979 -7.134 14.952 1.00 94.50 97 MET A C 1
ATOM 782 O O . MET A 1 97 ? -9.099 -7.066 14.094 1.00 94.50 97 MET A O 1
ATOM 786 N N . GLU A 1 98 ? -10.748 -8.216 15.068 1.00 95.94 98 GLU A N 1
ATOM 787 C CA . GLU A 1 98 ? -10.685 -9.359 14.153 1.00 95.94 98 GLU A CA 1
ATOM 788 C C . GLU A 1 98 ? -11.108 -8.965 12.740 1.00 95.94 98 GLU A C 1
ATOM 790 O O . GLU A 1 98 ? -10.390 -9.275 11.785 1.00 95.94 98 GLU A O 1
ATOM 795 N N . LEU A 1 99 ? -12.206 -8.217 12.603 1.00 97.62 99 LEU A N 1
ATOM 796 C CA . LEU A 1 99 ? -12.657 -7.694 11.316 1.00 97.62 99 LEU A CA 1
ATOM 797 C C . LEU A 1 99 ? -11.591 -6.796 10.674 1.00 97.62 99 LEU A C 1
ATOM 799 O O . LEU A 1 99 ? -11.266 -6.955 9.497 1.00 97.62 99 LEU A O 1
ATOM 803 N N . HIS A 1 100 ? -10.993 -5.894 11.455 1.00 96.31 100 HIS A N 1
ATOM 804 C CA . HIS A 1 100 ? -9.920 -5.032 10.967 1.00 96.31 100 HIS A CA 1
ATOM 805 C C . HIS A 1 100 ? -8.683 -5.836 10.531 1.00 96.31 100 HIS A C 1
ATOM 807 O O . HIS A 1 100 ? -8.107 -5.589 9.473 1.00 96.31 100 HIS A O 1
ATOM 813 N N . ASN A 1 101 ? -8.307 -6.869 11.288 1.00 94.88 101 ASN A N 1
ATOM 814 C CA . ASN A 1 101 ? -7.210 -7.761 10.912 1.00 94.88 101 ASN A CA 1
ATOM 815 C C . ASN A 1 101 ? -7.500 -8.552 9.629 1.00 94.88 101 ASN A C 1
ATOM 817 O O . ASN A 1 101 ? -6.585 -8.794 8.839 1.00 94.88 101 ASN A O 1
ATOM 821 N N . GLN A 1 102 ? -8.749 -8.965 9.402 1.00 96.38 102 GLN A N 1
ATOM 822 C CA . GLN A 1 102 ? -9.152 -9.598 8.145 1.00 96.38 102 GLN A CA 1
ATOM 823 C C . GLN A 1 102 ? -9.032 -8.625 6.966 1.00 96.38 102 GLN A C 1
ATOM 825 O O . GLN A 1 102 ? -8.488 -9.003 5.927 1.00 96.38 102 GLN A O 1
ATOM 830 N N . GLN A 1 103 ? -9.444 -7.365 7.141 1.00 97.19 103 GLN A N 1
ATOM 831 C CA . GLN A 1 103 ? -9.276 -6.322 6.124 1.00 97.19 103 GLN A CA 1
ATOM 832 C C . GLN A 1 103 ? -7.798 -6.107 5.778 1.00 97.19 103 GLN A C 1
ATOM 834 O O . GLN A 1 103 ? -7.430 -6.207 4.609 1.00 97.19 103 GLN A O 1
ATOM 839 N N . LEU A 1 104 ? -6.931 -5.941 6.782 1.00 97.50 104 LEU A N 1
ATOM 840 C CA . LEU A 1 104 ? -5.488 -5.775 6.571 1.00 97.50 104 LEU A CA 1
ATOM 841 C C . LEU A 1 104 ? -4.844 -6.976 5.862 1.00 97.50 104 LEU A C 1
ATOM 843 O O . LEU A 1 104 ? -3.907 -6.811 5.081 1.00 97.50 104 LEU A O 1
ATOM 847 N N . ARG A 1 105 ? -5.323 -8.202 6.119 1.00 96.88 105 ARG A N 1
ATOM 848 C CA . ARG A 1 105 ? -4.875 -9.393 5.377 1.00 96.88 105 ARG A CA 1
ATOM 849 C C . ARG A 1 105 ? -5.277 -9.303 3.907 1.00 96.88 105 ARG A C 1
ATOM 851 O O . ARG A 1 105 ? -4.419 -9.488 3.053 1.00 96.88 105 ARG A O 1
ATOM 858 N N . SER A 1 106 ? -6.531 -8.953 3.624 1.00 97.19 106 SER A N 1
ATOM 859 C CA . SER A 1 106 ? -7.012 -8.818 2.244 1.00 97.19 106 SER A CA 1
ATOM 860 C C . SER A 1 106 ? -6.278 -7.722 1.463 1.00 97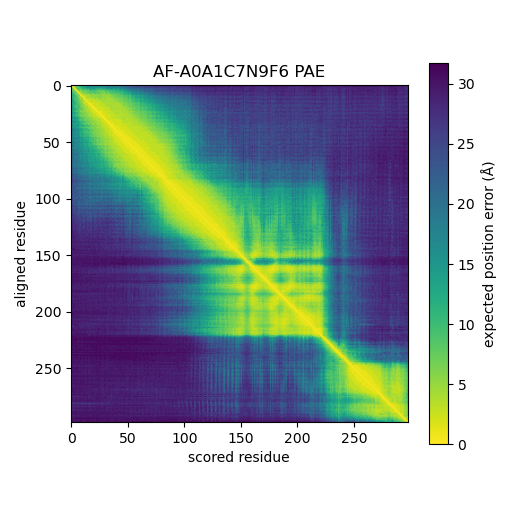.19 106 SER A C 1
ATOM 862 O O . SER A 1 106 ? -5.918 -7.930 0.308 1.00 97.19 106 SER A O 1
ATOM 864 N N . GLU A 1 107 ? -5.978 -6.592 2.106 1.00 97.69 107 GLU A N 1
ATOM 865 C CA . GLU A 1 107 ? -5.227 -5.490 1.501 1.00 97.69 107 GLU A CA 1
ATOM 866 C C . GLU A 1 107 ? -3.780 -5.899 1.205 1.00 97.69 107 GLU A C 1
ATOM 868 O O . GLU A 1 107 ? -3.264 -5.652 0.114 1.00 97.69 107 GLU A O 1
ATOM 873 N N . ARG A 1 108 ? -3.132 -6.609 2.138 1.00 97.88 108 ARG A N 1
ATOM 874 C CA . ARG A 1 108 ? -1.790 -7.158 1.920 1.00 97.88 108 ARG A CA 1
ATOM 875 C C . ARG A 1 108 ? -1.757 -8.108 0.724 1.00 97.88 108 ARG A C 1
ATOM 877 O O . ARG A 1 108 ? -0.841 -8.011 -0.089 1.00 97.88 108 ARG A O 1
ATOM 884 N N . ASP A 1 109 ? -2.734 -9.003 0.612 1.00 97.75 109 ASP A N 1
ATOM 885 C CA . ASP A 1 109 ? -2.797 -9.981 -0.477 1.00 97.75 109 ASP A CA 1
ATOM 886 C C . ASP A 1 109 ? -3.013 -9.285 -1.835 1.00 97.75 109 ASP A C 1
ATOM 888 O O . ASP A 1 109 ? -2.367 -9.633 -2.827 1.00 97.75 109 ASP A O 1
ATOM 892 N N . GLN A 1 110 ? -3.844 -8.237 -1.874 1.00 97.81 110 GLN A N 1
ATOM 893 C CA . GLN A 1 110 ? -4.023 -7.396 -3.063 1.00 97.81 110 GLN A CA 1
ATOM 894 C C . GLN A 1 110 ? -2.726 -6.683 -3.466 1.00 97.81 110 GLN A C 1
ATOM 896 O O . GLN A 1 110 ? -2.332 -6.734 -4.634 1.00 97.81 110 GLN A O 1
ATOM 901 N N . LEU A 1 111 ? -2.026 -6.071 -2.507 1.00 97.75 111 LEU A N 1
ATOM 902 C CA . LEU A 1 111 ? -0.752 -5.394 -2.760 1.00 97.75 111 LEU A CA 1
ATOM 903 C C . LEU A 1 111 ? 0.333 -6.368 -3.234 1.00 97.75 111 LEU A C 1
ATOM 905 O O . LEU A 1 111 ? 1.117 -6.039 -4.125 1.00 97.75 111 LEU A O 1
ATOM 909 N N . GLN A 1 112 ? 0.373 -7.585 -2.686 1.00 97.31 112 GLN A N 1
ATOM 910 C CA . GLN A 1 112 ? 1.289 -8.626 -3.155 1.00 97.31 112 GLN A CA 1
ATOM 911 C C . GLN A 1 112 ? 1.002 -9.027 -4.603 1.00 97.31 112 GLN A C 1
ATOM 913 O O . GLN A 1 112 ? 1.941 -9.173 -5.392 1.00 97.31 112 GLN A O 1
ATOM 918 N N . LEU A 1 113 ? -0.272 -9.161 -4.975 1.00 98.00 113 LEU A N 1
ATOM 919 C CA . LEU A 1 113 ? -0.665 -9.470 -6.346 1.00 98.00 113 LEU A CA 1
ATOM 920 C C . LEU A 1 113 ? -0.272 -8.343 -7.314 1.00 98.00 113 LEU A C 1
ATOM 922 O O . LEU A 1 113 ? 0.268 -8.611 -8.390 1.00 98.00 113 LEU A O 1
ATOM 926 N N . GLU A 1 114 ? -0.487 -7.085 -6.926 1.00 97.31 114 GLU A N 1
ATOM 927 C CA . GLU A 1 114 ? -0.092 -5.931 -7.738 1.00 97.31 114 GLU A CA 1
ATOM 928 C C . GLU A 1 114 ? 1.431 -5.863 -7.921 1.00 97.31 114 GLU A C 1
ATOM 930 O O . GLU A 1 114 ? 1.916 -5.660 -9.038 1.00 97.31 114 GLU A O 1
ATOM 935 N N . LEU A 1 115 ? 2.202 -6.105 -6.855 1.00 97.19 115 LEU A N 1
ATOM 936 C CA . LEU A 1 115 ? 3.663 -6.163 -6.922 1.00 97.19 115 LEU A CA 1
ATOM 937 C C . LEU A 1 115 ? 4.152 -7.273 -7.855 1.00 97.19 115 LEU A C 1
ATOM 939 O O . LEU A 1 115 ? 5.052 -7.039 -8.661 1.00 97.19 115 LEU A O 1
ATOM 943 N N . GLN A 1 116 ? 3.560 -8.468 -7.787 1.00 97.00 116 GLN A N 1
ATOM 944 C CA . GLN A 1 116 ? 3.902 -9.558 -8.704 1.00 97.00 116 GLN A CA 1
ATOM 945 C C . GLN A 1 116 ? 3.595 -9.197 -10.158 1.00 97.00 116 GLN A C 1
ATOM 947 O O . GLN A 1 116 ? 4.398 -9.487 -11.045 1.00 97.00 116 GLN A O 1
ATOM 952 N N . LYS A 1 117 ? 2.459 -8.540 -10.412 1.00 97.75 117 LYS A N 1
ATOM 953 C CA . LYS A 1 117 ? 2.094 -8.077 -11.752 1.00 97.75 117 LYS A CA 1
ATOM 954 C C . LYS A 1 117 ? 3.103 -7.058 -12.281 1.00 97.75 117 LYS A C 1
ATOM 956 O O . LYS A 1 117 ? 3.612 -7.237 -13.384 1.00 97.75 117 LYS A O 1
ATO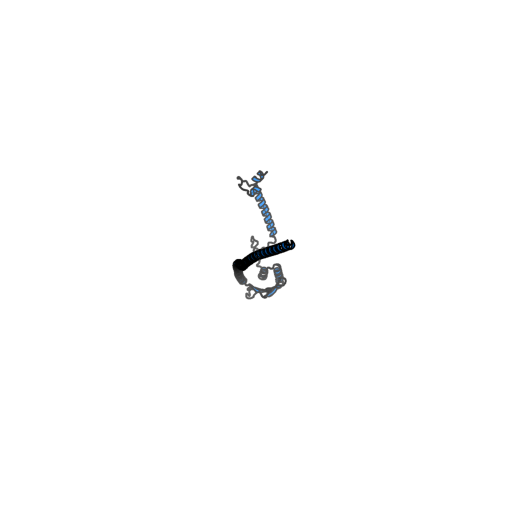M 961 N N . LYS A 1 118 ? 3.451 -6.046 -11.480 1.00 97.00 118 LYS A N 1
ATOM 962 C CA . LYS A 1 118 ? 4.441 -5.026 -11.858 1.00 97.00 118 LYS A CA 1
ATOM 963 C C . LYS A 1 118 ? 5.823 -5.620 -12.119 1.00 97.00 118 LYS A C 1
ATOM 965 O O . LYS A 1 118 ? 6.462 -5.230 -13.090 1.00 97.00 118 LYS A O 1
ATOM 970 N N . ARG A 1 119 ? 6.260 -6.595 -11.314 1.00 96.19 119 ARG A N 1
ATOM 971 C CA . ARG A 1 119 ? 7.522 -7.316 -11.558 1.00 96.19 119 ARG A CA 1
ATOM 972 C C . ARG A 1 119 ? 7.513 -8.042 -12.897 1.00 96.19 119 ARG A C 1
ATOM 974 O O . ARG A 1 119 ? 8.429 -7.847 -13.680 1.00 96.19 119 ARG A O 1
ATOM 981 N N . LYS A 1 120 ? 6.451 -8.791 -13.206 1.00 97.06 120 LYS A N 1
ATOM 982 C CA . LYS A 1 120 ? 6.322 -9.480 -14.501 1.00 97.06 120 LYS A CA 1
ATOM 983 C C . LYS A 1 120 ? 6.298 -8.512 -15.684 1.00 97.06 120 LYS A C 1
ATOM 985 O O . LYS A 1 120 ? 6.892 -8.796 -16.717 1.00 97.06 120 LYS A O 1
ATOM 990 N N . GLU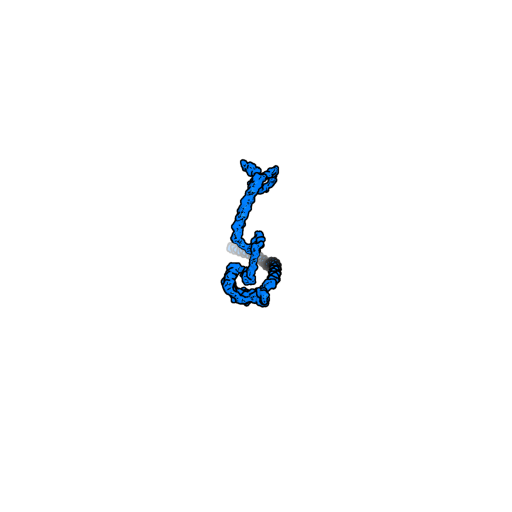 A 1 121 ? 5.614 -7.376 -15.552 1.00 96.31 121 GLU A N 1
ATOM 991 C CA . GLU A 1 121 ? 5.606 -6.335 -16.587 1.00 96.31 121 GLU A CA 1
ATOM 992 C C . GLU A 1 121 ? 6.998 -5.728 -16.799 1.00 96.31 121 GLU A C 1
ATOM 994 O O . GLU A 1 121 ? 7.389 -5.480 -17.938 1.00 96.31 121 GLU A O 1
ATOM 999 N N . GLN A 1 122 ? 7.749 -5.505 -15.719 1.00 95.19 122 GLN A N 1
ATOM 1000 C CA . GLN A 1 122 ? 9.120 -5.012 -15.795 1.00 95.19 122 GLN A CA 1
ATOM 1001 C C . GLN A 1 122 ? 10.057 -6.048 -16.429 1.00 95.19 122 GLN A C 1
ATOM 1003 O O . GLN A 1 122 ? 10.759 -5.715 -17.376 1.00 95.19 122 GLN A O 1
ATOM 1008 N N . GLU A 1 123 ? 10.003 -7.305 -15.988 1.00 95.94 123 GLU A N 1
ATOM 1009 C CA . GLU A 1 123 ? 10.780 -8.410 -16.567 1.00 95.94 123 GLU A CA 1
ATOM 1010 C C . GLU A 1 123 ? 10.489 -8.581 -18.067 1.00 95.94 123 GLU A C 1
ATOM 1012 O O . GLU A 1 123 ? 11.401 -8.789 -18.865 1.00 95.94 123 GLU A O 1
ATOM 1017 N N . ALA A 1 124 ? 9.226 -8.443 -18.484 1.00 96.06 124 ALA A N 1
ATOM 1018 C CA . ALA A 1 124 ? 8.849 -8.505 -19.894 1.00 96.06 124 ALA A CA 1
ATOM 1019 C C . ALA A 1 124 ? 9.426 -7.338 -20.713 1.00 96.06 124 ALA A C 1
ATOM 1021 O O . ALA A 1 124 ? 9.847 -7.543 -21.853 1.00 96.06 124 ALA A O 1
ATOM 1022 N N . LYS A 1 125 ? 9.462 -6.124 -20.144 1.00 95.00 125 LYS A N 1
ATOM 1023 C CA . LYS A 1 125 ? 10.099 -4.961 -20.782 1.00 95.00 125 LYS A CA 1
ATOM 1024 C C . LYS A 1 125 ? 11.605 -5.156 -20.911 1.00 95.00 125 LYS A C 1
ATOM 1026 O O . LYS A 1 125 ? 12.129 -5.012 -22.007 1.00 95.00 125 LYS A O 1
ATOM 1031 N N . GLU A 1 126 ? 12.271 -5.566 -19.835 1.00 94.12 126 GLU A N 1
ATOM 1032 C CA . GLU A 1 126 ? 13.713 -5.830 -19.834 1.00 94.12 126 GLU A CA 1
ATOM 1033 C C . GLU A 1 126 ? 14.086 -6.930 -20.838 1.00 94.12 126 GLU A C 1
ATOM 1035 O O . GLU A 1 126 ? 15.075 -6.807 -21.558 1.00 94.12 126 GLU A O 1
ATOM 1040 N N . MET A 1 127 ? 13.264 -7.976 -20.960 1.00 95.38 127 MET A N 1
ATOM 1041 C CA . MET A 1 127 ? 13.458 -9.028 -21.960 1.00 95.38 127 MET A CA 1
ATOM 1042 C C . MET A 1 127 ? 13.306 -8.503 -23.394 1.00 95.38 127 MET A C 1
ATOM 1044 O O . MET A 1 127 ? 14.071 -8.897 -24.278 1.00 95.38 127 MET A O 1
ATOM 1048 N N . LEU A 1 128 ? 12.330 -7.625 -23.640 1.00 93.44 128 LEU A N 1
ATOM 1049 C CA . LEU A 1 128 ? 12.128 -7.007 -24.949 1.00 93.44 128 LEU A CA 1
ATOM 1050 C C . LEU A 1 128 ? 13.299 -6.089 -25.315 1.00 93.44 128 LEU A C 1
ATOM 1052 O O . LEU A 1 128 ? 13.810 -6.184 -26.431 1.00 93.44 128 LEU A O 1
ATOM 1056 N N . ASP A 1 129 ? 13.762 -5.272 -24.371 1.00 91.44 129 ASP A N 1
ATOM 1057 C CA . ASP A 1 129 ? 14.912 -4.387 -24.557 1.00 91.44 129 ASP A CA 1
ATOM 1058 C C . ASP A 1 129 ? 16.195 -5.192 -24.799 1.00 91.44 129 ASP A C 1
ATOM 1060 O O . ASP A 1 129 ? 16.943 -4.905 -25.734 1.00 91.44 129 ASP A O 1
ATOM 1064 N N . ALA A 1 130 ? 16.427 -6.260 -24.029 1.00 90.19 130 ALA A N 1
ATOM 1065 C CA . ALA A 1 130 ? 17.565 -7.153 -24.226 1.00 90.19 130 ALA A CA 1
ATOM 1066 C C . ALA A 1 130 ? 17.539 -7.815 -25.611 1.00 90.19 130 ALA A C 1
ATOM 1068 O O . ALA A 1 130 ? 18.565 -7.868 -26.294 1.00 90.19 130 ALA A O 1
ATOM 1069 N N . LYS A 1 131 ? 16.363 -8.271 -26.062 1.00 92.44 131 LYS A N 1
ATOM 1070 C CA . LYS A 1 131 ? 16.190 -8.846 -27.400 1.00 92.44 131 LYS A CA 1
ATOM 1071 C C . LYS A 1 131 ? 16.457 -7.810 -28.493 1.00 92.44 131 LYS A C 1
ATOM 1073 O O . LYS A 1 131 ? 17.160 -8.111 -29.454 1.00 92.44 131 LYS A O 1
ATOM 1078 N N . PHE A 1 132 ? 15.953 -6.588 -28.327 1.00 89.12 132 PHE A N 1
ATOM 1079 C CA . PHE A 1 132 ? 16.204 -5.487 -29.254 1.00 89.12 132 PHE A CA 1
ATOM 1080 C C . PHE A 1 132 ? 17.698 -5.143 -29.335 1.00 89.12 132 PHE A C 1
ATOM 1082 O O . PHE A 1 132 ? 18.247 -5.030 -30.432 1.00 89.12 132 PHE A O 1
ATOM 1089 N N . ILE A 1 133 ? 18.387 -5.037 -28.196 1.00 81.62 133 ILE A N 1
ATOM 1090 C CA . ILE A 1 133 ? 19.838 -4.808 -28.150 1.00 81.62 133 ILE A CA 1
ATOM 1091 C C . ILE A 1 133 ? 20.577 -5.955 -28.844 1.00 81.62 133 ILE A C 1
ATOM 1093 O O . ILE A 1 133 ? 21.468 -5.713 -29.649 1.00 81.62 133 ILE A O 1
ATOM 1097 N N . GLN A 1 134 ? 20.196 -7.206 -28.597 1.00 86.31 134 GLN A N 1
ATOM 1098 C CA . GLN A 1 134 ? 20.842 -8.355 -29.225 1.00 86.31 134 GLN A CA 1
ATOM 1099 C C . GLN A 1 134 ? 20.668 -8.361 -30.753 1.00 86.31 134 GLN A C 1
ATOM 1101 O O . GLN A 1 134 ? 21.642 -8.557 -31.487 1.00 86.31 134 GLN A O 1
ATOM 1106 N N . GLU A 1 135 ? 19.450 -8.132 -31.248 1.00 83.69 135 GLU A N 1
ATOM 1107 C CA . GLU A 1 135 ? 19.161 -8.070 -32.685 1.00 83.69 135 GLU A CA 1
ATOM 1108 C C . GLU A 1 135 ? 19.911 -6.908 -33.351 1.00 83.69 135 GLU A C 1
ATOM 1110 O O . GLU A 1 135 ? 20.583 -7.104 -34.368 1.00 83.69 135 GLU A O 1
ATOM 1115 N N . THR A 1 136 ? 19.867 -5.716 -32.748 1.00 80.50 136 THR A N 1
ATOM 1116 C CA . THR A 1 136 ? 20.564 -4.530 -33.267 1.00 80.50 136 THR A CA 1
ATOM 1117 C C . THR A 1 136 ? 22.079 -4.689 -33.237 1.00 80.50 136 THR A C 1
ATOM 1119 O O . THR A 1 136 ? 22.729 -4.368 -34.228 1.00 80.50 136 THR A O 1
ATOM 1122 N N . MET A 1 137 ? 22.659 -5.242 -32.168 1.00 76.94 137 MET A N 1
ATOM 1123 C CA . MET A 1 137 ? 24.100 -5.509 -32.096 1.00 76.94 137 MET A CA 1
ATOM 1124 C C . MET A 1 137 ? 24.541 -6.537 -33.133 1.00 76.94 137 MET A C 1
ATOM 1126 O O . MET A 1 137 ? 25.600 -6.380 -33.732 1.00 76.94 137 MET A O 1
ATOM 1130 N N . THR A 1 138 ? 23.724 -7.555 -33.410 1.00 81.19 138 THR A N 1
ATOM 1131 C CA . THR A 1 138 ? 24.037 -8.550 -34.446 1.00 81.19 138 THR A CA 1
ATOM 1132 C C . THR A 1 138 ? 24.062 -7.909 -35.838 1.00 81.19 138 THR A C 1
ATOM 1134 O O . THR A 1 138 ? 24.997 -8.129 -36.611 1.00 81.19 138 THR A O 1
ATOM 1137 N N . GLN A 1 139 ? 23.071 -7.067 -36.153 1.00 78.56 139 GLN A N 1
ATOM 1138 C CA . GLN A 1 139 ? 23.026 -6.318 -37.416 1.00 78.56 139 GLN A CA 1
ATOM 1139 C C . GLN A 1 139 ? 24.168 -5.303 -37.529 1.00 78.56 139 GLN A C 1
ATOM 1141 O O . GLN A 1 139 ? 24.779 -5.161 -38.593 1.00 78.56 139 GLN A O 1
ATOM 1146 N N . LEU A 1 140 ? 24.476 -4.615 -36.429 1.00 77.38 140 LEU A N 1
ATOM 1147 C CA . LEU A 1 140 ? 25.572 -3.662 -36.354 1.00 77.38 140 LEU A CA 1
ATOM 1148 C C . LEU A 1 140 ? 26.908 -4.370 -36.576 1.00 77.38 140 LEU A C 1
ATOM 1150 O O . LEU A 1 140 ? 27.681 -3.919 -37.412 1.00 77.38 140 LEU A O 1
ATOM 1154 N N . GLN A 1 141 ? 27.149 -5.507 -35.920 1.00 76.75 141 GLN A N 1
ATOM 1155 C CA . GLN A 1 141 ? 28.374 -6.287 -36.090 1.00 76.75 141 GLN A CA 1
ATOM 1156 C C . GLN A 1 141 ? 28.528 -6.797 -37.527 1.00 76.75 141 GLN A C 1
ATOM 1158 O O . GLN A 1 141 ? 29.616 -6.715 -38.092 1.00 76.75 141 GLN A O 1
ATOM 1163 N N . ALA A 1 142 ? 27.447 -7.272 -38.155 1.00 79.38 142 ALA A N 1
ATOM 1164 C CA . ALA A 1 142 ? 27.471 -7.666 -39.563 1.00 79.38 142 ALA A CA 1
ATOM 1165 C C . ALA A 1 142 ? 27.824 -6.482 -40.484 1.00 79.38 142 ALA A C 1
ATOM 1167 O O . ALA A 1 142 ? 28.624 -6.631 -41.408 1.00 79.38 142 ALA A O 1
ATOM 1168 N N . SER A 1 143 ? 27.278 -5.297 -40.200 1.00 76.69 143 SER A N 1
ATOM 1169 C CA . SER A 1 143 ? 27.546 -4.071 -40.962 1.00 76.69 143 SER A CA 1
ATOM 1170 C C . SER A 1 143 ? 28.976 -3.559 -40.753 1.00 76.69 143 SER A C 1
ATOM 1172 O O . SER A 1 143 ? 29.635 -3.187 -41.718 1.00 76.69 143 SER A O 1
ATOM 1174 N N . ILE A 1 144 ? 29.477 -3.587 -39.516 1.00 76.00 144 ILE A N 1
ATOM 1175 C CA . ILE A 1 144 ? 30.864 -3.280 -39.123 1.00 76.00 144 ILE A CA 1
ATOM 1176 C C . ILE A 1 144 ? 31.834 -4.201 -39.868 1.00 76.00 144 ILE A C 1
ATOM 1178 O O . ILE A 1 144 ? 32.767 -3.720 -40.509 1.00 76.00 144 ILE A O 1
ATOM 1182 N N . ASN A 1 145 ? 31.568 -5.512 -39.861 1.00 77.44 145 ASN A N 1
ATOM 1183 C CA . ASN A 1 145 ? 32.387 -6.502 -40.559 1.00 77.44 145 ASN A CA 1
ATOM 1184 C C . ASN A 1 145 ? 32.391 -6.272 -42.081 1.00 77.44 145 ASN A C 1
ATOM 1186 O O . ASN A 1 145 ? 33.433 -6.405 -42.718 1.00 77.44 145 ASN A O 1
ATOM 1190 N N . LEU A 1 146 ? 31.248 -5.902 -42.671 1.00 79.06 146 LEU A N 1
ATOM 1191 C CA . LEU A 1 146 ? 31.143 -5.608 -44.104 1.00 79.06 146 LEU A CA 1
ATOM 1192 C C . LEU A 1 146 ? 31.857 -4.304 -44.481 1.00 79.06 146 LEU A C 1
ATOM 1194 O O . LEU A 1 146 ? 32.525 -4.245 -45.510 1.00 79.06 146 LEU A O 1
ATOM 1198 N N . MET A 1 147 ? 31.737 -3.270 -43.648 1.00 76.94 147 MET A N 1
ATOM 1199 C CA . MET A 1 147 ? 32.392 -1.975 -43.853 1.00 76.94 147 MET A CA 1
ATOM 1200 C C . MET A 1 147 ? 33.876 -1.979 -43.465 1.00 76.94 147 MET A C 1
ATOM 1202 O O . MET A 1 147 ? 34.549 -0.981 -43.710 1.00 76.94 147 MET A O 1
ATOM 1206 N N . GLN A 1 148 ? 34.383 -3.065 -42.864 1.00 81.31 148 GLN A N 1
ATOM 1207 C CA . GLN A 1 148 ? 35.756 -3.169 -42.354 1.00 81.31 148 GLN A CA 1
ATOM 1208 C C . GLN A 1 148 ? 36.111 -2.003 -41.412 1.00 81.31 148 GLN A C 1
ATOM 1210 O O . GLN A 1 148 ? 37.235 -1.495 -41.412 1.00 81.31 148 GLN A O 1
ATOM 1215 N N . LEU A 1 149 ? 35.122 -1.558 -40.631 1.00 82.19 149 LEU A N 1
ATOM 1216 C CA . LEU A 1 149 ? 35.198 -0.388 -39.764 1.00 82.19 149 LEU A CA 1
ATOM 1217 C C . LEU A 1 149 ? 35.053 -0.822 -38.310 1.00 82.19 149 LEU A C 1
ATOM 1219 O O . LEU A 1 149 ? 34.092 -1.496 -37.974 1.00 82.19 149 LEU A O 1
ATOM 1223 N N . GLU A 1 150 ? 35.952 -0.385 -37.438 1.00 82.69 150 GLU A N 1
ATOM 1224 C CA . GLU A 1 150 ? 35.902 -0.617 -35.995 1.00 82.69 150 GLU A CA 1
ATOM 1225 C C . GLU A 1 150 ? 35.759 0.718 -35.258 1.00 82.69 150 GLU A C 1
ATOM 1227 O O . GLU A 1 150 ? 36.508 1.667 -35.499 1.00 82.69 150 GLU A O 1
ATOM 1232 N N . LEU A 1 151 ? 34.790 0.788 -34.344 1.00 79.25 151 LEU A N 1
ATOM 1233 C CA . LEU A 1 151 ? 34.594 1.920 -33.442 1.00 79.25 151 LEU A CA 1
ATOM 1234 C C . LEU A 1 151 ? 35.114 1.536 -32.061 1.00 79.25 151 LEU A C 1
ATOM 1236 O O . LEU A 1 151 ? 34.606 0.610 -31.435 1.00 79.25 151 LEU A O 1
ATOM 1240 N N . ILE A 1 152 ? 36.123 2.254 -31.583 1.00 81.81 152 ILE A N 1
ATOM 1241 C CA . ILE A 1 152 ? 36.751 2.029 -30.285 1.00 81.81 152 ILE A CA 1
ATOM 1242 C C . ILE A 1 152 ? 36.524 3.277 -29.439 1.00 81.81 152 ILE A C 1
ATOM 1244 O O . ILE A 1 152 ? 36.972 4.371 -29.788 1.00 81.81 152 ILE A O 1
ATOM 1248 N N . ASN A 1 153 ? 35.846 3.117 -28.307 1.00 77.69 153 ASN A N 1
ATOM 1249 C CA . ASN A 1 153 ? 35.802 4.162 -27.295 1.00 77.69 153 ASN A CA 1
ATOM 1250 C C . ASN A 1 153 ? 37.121 4.132 -26.512 1.00 77.69 153 ASN A C 1
ATOM 1252 O O . ASN A 1 153 ? 37.516 3.085 -26.003 1.00 77.69 153 ASN A O 1
ATOM 1256 N N . THR A 1 154 ? 37.839 5.252 -26.478 1.00 66.56 154 THR A N 1
ATOM 1257 C CA . THR A 1 154 ? 39.228 5.298 -25.976 1.00 66.56 154 THR A CA 1
ATOM 1258 C C . THR A 1 154 ? 39.380 5.960 -24.609 1.00 66.56 154 THR A C 1
ATOM 1260 O O . THR A 1 154 ? 40.467 5.908 -24.039 1.00 66.56 154 THR A O 1
ATOM 1263 N N . LYS A 1 155 ? 38.313 6.548 -24.051 1.00 67.69 155 LYS A N 1
ATOM 1264 C CA . LYS A 1 155 ? 38.289 7.075 -22.679 1.00 67.69 155 LYS A CA 1
ATOM 1265 C C . LYS A 1 155 ? 37.020 6.625 -21.959 1.00 67.69 155 LYS A C 1
ATOM 1267 O O . LYS A 1 155 ? 35.946 6.640 -22.553 1.00 67.69 155 LYS A O 1
ATOM 1272 N N . ASP A 1 156 ? 37.128 6.360 -20.658 1.00 57.00 156 ASP A N 1
ATOM 1273 C CA . ASP A 1 156 ? 36.002 5.956 -19.797 1.00 57.00 156 ASP A CA 1
ATOM 1274 C C . ASP A 1 156 ? 34.850 6.982 -19.773 1.00 57.00 156 ASP A C 1
ATOM 1276 O O . ASP A 1 156 ? 33.698 6.624 -19.544 1.00 57.00 156 ASP A O 1
ATOM 1280 N N . ASN A 1 157 ? 35.132 8.250 -20.102 1.00 59.97 157 ASN A N 1
ATOM 1281 C CA . ASN A 1 157 ? 34.134 9.324 -20.169 1.00 59.97 157 ASN A CA 1
ATOM 1282 C C . ASN A 1 157 ? 33.376 9.392 -21.513 1.00 59.97 157 ASN A C 1
ATOM 1284 O O . ASN A 1 157 ? 32.510 10.246 -21.677 1.00 59.97 157 ASN A O 1
ATOM 1288 N N . GLY A 1 158 ? 33.715 8.555 -22.503 1.00 60.75 158 GLY A N 1
ATOM 1289 C CA . GLY A 1 158 ? 33.007 8.479 -23.789 1.00 60.75 158 GLY A CA 1
ATOM 1290 C C . GLY A 1 158 ? 33.204 9.648 -24.760 1.00 60.75 158 GLY A C 1
ATOM 1291 O O . GLY A 1 158 ? 32.581 9.659 -25.817 1.00 60.75 158 GLY A O 1
ATOM 1292 N N . THR A 1 159 ? 34.065 10.620 -24.445 1.00 69.69 159 THR A N 1
ATOM 1293 C CA . THR A 1 159 ? 34.257 11.810 -25.294 1.00 69.69 159 THR A CA 1
ATOM 1294 C C . THR A 1 159 ? 35.148 11.547 -26.505 1.00 69.69 159 THR A C 1
ATOM 1296 O O . THR A 1 159 ? 35.001 12.227 -27.518 1.00 69.69 159 THR A O 1
ATOM 1299 N N . VAL A 1 160 ? 36.030 10.538 -26.433 1.00 81.81 160 VAL A N 1
ATOM 1300 C CA . VAL A 1 160 ? 36.994 10.229 -27.497 1.00 81.81 160 VAL A CA 1
ATOM 1301 C C . VAL A 1 160 ? 36.621 8.951 -28.242 1.00 81.81 160 VAL A C 1
ATOM 1303 O O . VAL A 1 160 ? 36.763 7.837 -27.726 1.00 81.81 160 VAL A O 1
ATOM 1306 N N . ILE A 1 161 ? 36.226 9.118 -29.501 1.00 84.38 161 ILE A N 1
ATOM 1307 C CA . ILE A 1 161 ? 35.857 8.038 -30.416 1.00 84.38 161 ILE A CA 1
ATOM 1308 C C . ILE A 1 161 ? 36.995 7.823 -31.408 1.00 84.38 161 ILE A C 1
ATOM 1310 O O . ILE A 1 161 ? 37.355 8.717 -32.175 1.00 84.38 161 ILE A O 1
ATOM 1314 N N . LYS A 1 162 ? 37.543 6.611 -31.427 1.00 87.12 162 LYS A N 1
ATOM 1315 C CA . LYS A 1 162 ? 38.508 6.170 -32.430 1.00 87.12 162 LYS A CA 1
ATOM 1316 C C . LYS A 1 162 ? 37.795 5.325 -33.478 1.00 87.12 162 LYS A C 1
ATOM 1318 O O . LYS A 1 162 ? 37.223 4.289 -33.160 1.00 87.12 162 LYS A O 1
ATOM 1323 N N . VAL A 1 163 ? 37.866 5.755 -34.728 1.00 87.31 163 VAL A N 1
ATOM 1324 C CA . VAL A 1 163 ? 37.369 5.031 -35.898 1.00 87.31 163 VAL A CA 1
ATOM 1325 C C . VAL A 1 163 ? 38.559 4.430 -36.626 1.00 87.31 163 VAL A C 1
ATOM 1327 O O . VAL A 1 163 ? 39.488 5.149 -36.992 1.00 87.31 163 VAL A O 1
ATOM 1330 N N . VAL A 1 164 ? 38.544 3.120 -36.832 1.00 86.94 164 VAL A N 1
ATOM 1331 C CA . VAL A 1 164 ? 39.576 2.390 -37.570 1.00 86.94 164 VAL A CA 1
ATOM 1332 C C . VAL A 1 164 ? 38.930 1.783 -38.805 1.00 86.94 164 VAL A C 1
ATOM 1334 O O . VAL A 1 164 ? 37.986 1.018 -38.687 1.00 86.94 164 VAL A O 1
ATOM 1337 N N . MET A 1 165 ? 39.425 2.120 -39.987 1.00 85.88 165 MET A N 1
ATOM 1338 C CA . MET A 1 165 ? 38.980 1.559 -41.261 1.00 85.88 165 MET A CA 1
ATOM 1339 C C . MET A 1 165 ? 40.111 0.713 -41.840 1.00 85.88 165 MET A C 1
ATOM 1341 O O . MET A 1 165 ? 41.235 1.192 -41.988 1.00 85.88 165 MET A O 1
ATOM 1345 N N . LYS A 1 166 ? 39.832 -0.549 -42.153 1.00 83.44 166 LYS A N 1
ATOM 1346 C CA . LYS A 1 166 ? 40.786 -1.491 -42.758 1.00 83.44 166 LYS A CA 1
ATOM 1347 C C . LYS A 1 166 ? 40.540 -1.582 -44.265 1.00 83.44 166 LYS A C 1
ATOM 1349 O O . LYS A 1 166 ? 39.464 -1.216 -44.730 1.00 83.44 166 LYS A O 1
ATOM 1354 N N . HIS A 1 167 ? 41.518 -2.073 -45.029 1.00 78.38 167 HIS A N 1
ATOM 1355 C CA . HIS A 1 167 ? 41.403 -2.247 -46.486 1.00 78.38 167 HIS A CA 1
ATOM 1356 C C . HIS A 1 167 ? 41.131 -0.947 -47.273 1.00 78.38 167 HIS A C 1
ATOM 1358 O O . HIS A 1 167 ? 40.555 -0.979 -48.360 1.00 78.38 167 HIS A O 1
ATOM 1364 N N . VAL A 1 168 ? 41.541 0.209 -46.738 1.00 77.88 168 VAL A N 1
ATOM 1365 C CA . VAL A 1 168 ? 41.355 1.513 -47.403 1.00 77.88 168 VAL A CA 1
ATOM 1366 C C . VAL A 1 168 ? 42.355 1.702 -48.544 1.00 77.88 168 VAL A C 1
ATOM 1368 O O . VAL A 1 168 ? 42.005 2.264 -49.580 1.00 77.88 168 VAL A O 1
ATOM 1371 N N . ASN A 1 169 ? 43.594 1.231 -48.372 1.00 77.44 169 ASN A N 1
ATOM 1372 C CA . ASN A 1 169 ? 44.629 1.299 -49.397 1.00 77.44 169 ASN A CA 1
ATOM 1373 C C . ASN A 1 169 ? 44.615 0.013 -50.253 1.00 77.44 169 ASN A C 1
ATOM 1375 O O . ASN A 1 169 ? 44.949 -1.053 -49.737 1.00 77.44 169 ASN A O 1
ATOM 1379 N N . PRO A 1 170 ? 44.289 0.078 -51.562 1.00 77.31 170 PRO A N 1
ATOM 1380 C CA . PRO A 1 170 ? 44.265 -1.102 -52.433 1.00 77.31 170 PRO A CA 1
ATOM 1381 C C . PRO A 1 170 ? 45.632 -1.774 -52.617 1.00 77.31 170 PRO A C 1
ATOM 1383 O O . PRO A 1 170 ? 45.696 -2.933 -53.021 1.00 77.31 170 PRO A O 1
ATOM 1386 N N . HIS A 1 171 ? 46.721 -1.043 -52.365 1.00 79.94 171 HIS A N 1
ATOM 1387 C CA . HIS A 1 171 ? 48.093 -1.531 -52.508 1.00 79.94 171 HIS A CA 1
ATOM 1388 C C . HIS A 1 171 ? 48.686 -2.066 -51.199 1.00 79.94 171 HIS A C 1
ATOM 1390 O O . HIS A 1 171 ? 49.665 -2.805 -51.247 1.00 79.94 171 HIS A O 1
ATOM 1396 N N . ASP A 1 172 ? 48.092 -1.716 -50.056 1.00 81.31 172 ASP A N 1
ATOM 1397 C CA . ASP A 1 172 ? 48.481 -2.200 -48.729 1.00 81.31 172 ASP A CA 1
ATOM 1398 C C . ASP A 1 172 ? 47.227 -2.380 -47.850 1.00 81.31 172 ASP A C 1
ATOM 1400 O O . ASP A 1 172 ? 46.843 -1.473 -47.106 1.00 81.31 172 ASP A O 1
ATOM 1404 N N . PRO A 1 173 ? 46.534 -3.528 -47.962 1.00 77.25 173 PRO A N 1
ATOM 1405 C CA . PRO A 1 173 ? 45.263 -3.760 -47.273 1.00 77.25 173 PRO A CA 1
ATOM 1406 C C . PRO A 1 173 ? 45.373 -3.786 -45.741 1.00 77.25 173 PRO A C 1
ATOM 1408 O O . PRO A 1 173 ? 44.390 -3.501 -45.051 1.00 77.25 173 PRO A O 1
ATOM 1411 N N . GLU A 1 174 ? 46.566 -4.095 -45.223 1.00 79.25 174 GLU A N 1
ATOM 1412 C CA . GLU A 1 174 ? 46.886 -4.126 -43.791 1.00 79.25 174 GLU A CA 1
ATOM 1413 C C . GLU A 1 174 ? 47.051 -2.713 -43.208 1.00 79.25 174 GLU A C 1
ATOM 1415 O O . GLU A 1 174 ? 46.962 -2.513 -41.991 1.00 79.25 174 GLU A O 1
ATOM 1420 N N . GLN A 1 175 ? 47.241 -1.699 -44.060 1.00 81.81 175 GLN A N 1
ATOM 1421 C CA . GLN A 1 175 ? 47.315 -0.312 -43.629 1.00 81.81 175 GLN A CA 1
ATOM 1422 C C . GLN A 1 175 ? 45.938 0.186 -43.167 1.00 81.81 175 GLN A C 1
ATOM 1424 O O . GLN A 1 175 ? 45.083 0.594 -43.957 1.00 81.81 175 GLN A O 1
ATOM 1429 N N . ALA A 1 176 ? 45.739 0.196 -41.850 1.00 81.69 176 ALA A N 1
ATOM 1430 C CA . ALA A 1 176 ? 44.531 0.727 -41.239 1.00 81.69 176 ALA A CA 1
ATOM 1431 C C . ALA A 1 176 ? 44.532 2.264 -41.228 1.00 81.69 176 ALA A C 1
ATOM 1433 O O . ALA A 1 176 ? 45.445 2.908 -40.704 1.00 81.69 176 ALA A O 1
ATOM 1434 N N . PHE A 1 177 ? 43.456 2.853 -41.739 1.00 84.94 177 PHE A N 1
ATOM 1435 C CA . PHE A 1 177 ? 43.191 4.278 -41.637 1.00 84.94 177 PHE A CA 1
ATOM 1436 C C . PHE A 1 177 ? 42.496 4.572 -40.308 1.00 84.94 177 PHE A C 1
ATOM 1438 O O . PHE A 1 177 ? 41.408 4.072 -40.038 1.00 84.94 177 PHE A O 1
ATOM 1445 N N . THR A 1 178 ? 43.115 5.380 -39.457 1.00 86.75 178 THR A N 1
ATOM 1446 C CA . THR A 1 178 ? 42.606 5.685 -38.117 1.00 86.75 178 THR A CA 1
ATOM 1447 C C . THR A 1 178 ? 42.246 7.157 -38.002 1.00 86.75 178 THR A C 1
ATOM 1449 O O . THR A 1 178 ? 43.053 8.014 -38.352 1.00 86.75 178 THR A O 1
ATOM 1452 N N . LEU A 1 179 ? 41.077 7.451 -37.437 1.00 87.31 179 LEU A N 1
ATOM 1453 C CA . LEU A 1 179 ? 40.645 8.788 -37.041 1.00 87.31 179 LEU A CA 1
ATOM 1454 C C . LEU A 1 179 ? 40.288 8.785 -35.556 1.00 87.31 179 LEU A C 1
ATOM 1456 O O . LEU A 1 179 ? 39.506 7.955 -35.109 1.00 87.31 179 LEU A O 1
ATOM 1460 N N . VAL A 1 180 ? 40.850 9.711 -34.788 1.00 87.88 180 VAL A N 1
ATOM 1461 C CA . VAL A 1 180 ? 40.535 9.899 -33.370 1.00 87.88 180 VAL A CA 1
ATOM 1462 C C . VAL A 1 180 ? 39.824 11.232 -33.221 1.00 87.88 180 VAL A C 1
ATOM 1464 O O . VAL A 1 180 ? 40.413 12.284 -33.474 1.00 87.88 180 VAL A O 1
ATOM 1467 N N . HIS A 1 181 ? 38.564 11.182 -32.815 1.00 86.31 181 HIS A N 1
ATOM 1468 C CA . HIS A 1 181 ? 37.716 12.342 -32.591 1.00 86.31 181 HIS A CA 1
ATOM 1469 C C . HIS A 1 181 ? 37.488 12.552 -31.105 1.00 86.31 181 HIS A C 1
ATOM 1471 O O . HIS A 1 181 ? 37.289 11.580 -30.389 1.00 86.31 181 HIS A O 1
ATOM 1477 N N . ASP A 1 182 ? 37.470 13.805 -30.665 1.00 87.31 182 ASP A N 1
ATOM 1478 C CA . ASP A 1 182 ? 37.062 14.191 -29.313 1.00 87.31 182 ASP A CA 1
ATOM 1479 C C . ASP A 1 182 ? 35.908 15.190 -29.387 1.00 87.31 182 ASP A C 1
ATOM 1481 O O . ASP A 1 182 ? 35.803 15.967 -30.346 1.00 87.31 182 ASP A O 1
ATOM 1485 N N . LEU A 1 183 ? 35.048 15.156 -28.376 1.00 84.88 183 LEU A N 1
ATOM 1486 C CA . LEU A 1 183 ? 33.984 16.126 -28.163 1.00 84.88 183 LEU A CA 1
ATOM 1487 C C . LEU A 1 183 ? 34.440 17.143 -27.114 1.00 84.88 183 LEU A C 1
ATOM 1489 O O . LEU A 1 183 ? 34.664 16.811 -25.954 1.00 84.88 183 LEU A O 1
ATOM 1493 N N . ASP A 1 184 ? 34.567 18.390 -27.561 1.00 81.50 184 ASP A N 1
ATOM 1494 C CA . ASP A 1 184 ? 34.784 19.591 -26.745 1.00 81.50 184 ASP A CA 1
ATOM 1495 C C . ASP A 1 184 ? 33.670 19.765 -25.685 1.00 81.50 184 ASP A C 1
ATOM 1497 O O . ASP A 1 184 ? 32.562 19.253 -25.850 1.00 81.50 184 ASP A O 1
ATOM 1501 N N . GLU A 1 185 ? 33.929 20.543 -24.632 1.00 81.31 185 GLU A N 1
ATOM 1502 C CA . GLU A 1 185 ? 32.938 20.996 -23.644 1.00 81.31 185 GLU A CA 1
ATOM 1503 C C . GLU A 1 185 ? 31.736 21.686 -24.314 1.00 81.31 185 GLU A C 1
ATOM 1505 O O . GLU A 1 185 ? 30.593 21.505 -23.898 1.00 81.31 185 GLU A O 1
ATOM 1510 N N . GLU A 1 186 ? 31.968 22.386 -25.430 1.00 83.75 186 GLU A N 1
ATOM 1511 C CA . GLU A 1 186 ? 30.919 22.971 -26.282 1.00 83.75 186 GLU A CA 1
ATOM 1512 C C . GLU A 1 186 ? 30.229 21.947 -27.213 1.00 83.75 186 GLU A C 1
ATOM 1514 O O . GLU A 1 186 ? 29.536 22.315 -28.165 1.00 83.75 186 GLU A O 1
ATOM 1519 N N . GLN A 1 187 ? 30.436 20.646 -26.987 1.00 82.12 187 GLN A N 1
ATOM 1520 C CA . GLN A 1 187 ? 29.937 19.549 -27.817 1.00 82.12 187 GLN A CA 1
ATOM 1521 C C . GLN A 1 187 ? 30.393 19.650 -29.276 1.00 82.12 187 GLN A C 1
ATOM 1523 O O . GLN A 1 187 ? 29.660 19.245 -30.168 1.00 82.12 187 GLN A O 1
ATOM 1528 N N . ARG A 1 188 ? 31.570 20.202 -29.578 1.00 87.19 188 ARG A N 1
ATOM 1529 C CA . ARG A 1 188 ? 32.092 20.262 -30.957 1.00 87.19 188 ARG A CA 1
ATOM 1530 C C . ARG A 1 188 ? 33.059 19.118 -31.225 1.00 87.19 188 ARG A C 1
ATOM 1532 O O . ARG A 1 188 ? 33.963 18.873 -30.431 1.00 87.19 188 ARG A O 1
ATOM 1539 N N . TYR A 1 189 ? 32.900 18.463 -32.368 1.00 86.25 189 TYR A N 1
ATOM 1540 C CA . TYR A 1 189 ? 33.820 17.451 -32.863 1.00 86.25 189 TYR A CA 1
ATOM 1541 C C . TYR A 1 189 ? 35.148 18.093 -33.259 1.00 86.25 189 TYR A C 1
ATOM 1543 O O . TYR A 1 189 ? 35.200 19.004 -34.093 1.00 86.25 189 TYR A O 1
ATOM 1551 N N . ARG A 1 190 ? 36.231 17.572 -32.687 1.00 87.38 190 ARG A N 1
ATOM 1552 C CA . ARG A 1 190 ? 37.613 17.908 -33.033 1.00 87.38 190 ARG A CA 1
ATOM 1553 C C . ARG A 1 190 ? 38.336 16.644 -33.476 1.00 87.38 190 ARG A C 1
ATOM 1555 O O . ARG A 1 190 ? 38.153 15.586 -32.881 1.00 87.38 190 ARG A O 1
ATOM 1562 N N . LEU A 1 191 ? 39.161 16.740 -34.516 1.00 85.38 191 LEU A N 1
ATOM 1563 C CA . LEU A 1 191 ? 40.054 15.647 -34.900 1.00 85.38 191 LEU A CA 1
ATOM 1564 C C . LEU A 1 191 ? 41.345 15.760 -34.083 1.00 85.38 191 LEU A C 1
ATOM 1566 O O . LEU A 1 191 ? 42.119 16.694 -34.274 1.00 85.38 191 LEU A O 1
ATOM 1570 N N . VAL A 1 192 ? 41.561 14.812 -33.175 1.00 85.75 192 VAL A N 1
ATOM 1571 C CA . VAL A 1 192 ? 42.746 14.750 -32.308 1.00 85.75 192 VAL A CA 1
ATOM 1572 C C . VAL A 1 192 ? 43.933 14.177 -33.069 1.00 85.75 192 VAL A C 1
ATOM 1574 O O . VAL A 1 192 ? 45.036 14.713 -33.014 1.00 85.75 192 VAL A O 1
ATOM 1577 N N . GLN A 1 193 ? 43.706 13.079 -33.790 1.00 85.25 193 GLN A N 1
ATOM 1578 C CA . GLN A 1 193 ? 44.756 12.367 -34.505 1.00 85.25 193 GLN A CA 1
ATOM 1579 C C . GLN A 1 193 ? 44.184 11.669 -35.736 1.00 85.25 193 GLN A C 1
ATOM 1581 O O . GLN A 1 193 ? 43.059 11.173 -35.719 1.00 85.25 193 GLN A O 1
ATOM 1586 N N . SER A 1 194 ? 44.980 11.601 -36.800 1.00 86.00 194 SER A N 1
ATOM 1587 C CA . SER A 1 194 ? 44.716 10.745 -37.955 1.00 86.00 194 SER A CA 1
ATOM 1588 C C . SER A 1 194 ? 45.972 9.967 -38.329 1.00 86.00 194 SER A C 1
ATOM 1590 O O . SER A 1 194 ? 47.088 10.449 -38.126 1.00 86.00 194 SER A O 1
ATOM 1592 N N . ASN A 1 195 ? 45.792 8.755 -38.841 1.00 84.31 195 ASN A N 1
ATOM 1593 C CA . ASN A 1 195 ? 46.857 7.973 -39.451 1.00 84.31 195 ASN A CA 1
ATOM 1594 C C . ASN A 1 195 ? 46.330 7.345 -40.748 1.00 84.31 195 ASN A C 1
ATOM 1596 O O . ASN A 1 195 ? 45.380 6.565 -40.654 1.00 84.31 195 ASN A O 1
ATOM 1600 N N . PRO A 1 196 ? 46.918 7.633 -41.923 1.00 81.06 196 PRO A N 1
ATOM 1601 C CA . PRO A 1 196 ? 47.970 8.622 -42.192 1.00 81.06 196 PRO A CA 1
ATOM 1602 C C . PRO A 1 196 ? 47.552 10.063 -41.850 1.00 81.06 196 PRO A C 1
ATOM 1604 O O . PRO A 1 196 ? 46.367 10.373 -41.754 1.00 81.06 196 PRO A O 1
ATOM 1607 N N . ILE A 1 197 ? 48.538 10.945 -41.651 1.00 83.06 197 ILE A N 1
ATOM 1608 C CA . ILE A 1 197 ? 48.298 12.352 -41.300 1.00 83.06 197 ILE A CA 1
ATOM 1609 C C . ILE A 1 197 ? 47.609 13.054 -42.470 1.00 83.06 197 ILE A C 1
ATOM 1611 O O . ILE A 1 197 ? 48.167 13.172 -43.562 1.00 83.06 197 ILE A O 1
ATOM 1615 N N . LEU A 1 198 ? 46.402 13.550 -42.223 1.00 81.31 198 LEU A N 1
ATOM 1616 C CA . LEU A 1 198 ? 45.630 14.291 -43.208 1.00 81.31 198 LEU A CA 1
ATOM 1617 C C . LEU A 1 198 ? 45.984 15.796 -43.205 1.00 81.31 198 LEU A C 1
ATOM 1619 O O . LEU A 1 198 ? 46.144 16.392 -42.135 1.00 81.31 198 LEU A O 1
ATOM 1623 N N . PRO A 1 199 ? 46.050 16.461 -44.376 1.00 84.38 199 PRO A N 1
ATOM 1624 C CA . PRO A 1 199 ? 46.227 17.911 -44.452 1.00 84.38 199 PRO A CA 1
ATOM 1625 C C . PRO A 1 199 ? 45.025 18.681 -43.887 1.00 84.38 199 PRO A C 1
ATOM 1627 O O . PRO A 1 199 ? 43.882 18.470 -44.294 1.00 84.38 199 PRO A O 1
ATOM 1630 N N . GLN A 1 200 ? 45.286 19.663 -43.021 1.00 79.50 200 GLN A N 1
ATOM 1631 C CA . GLN A 1 200 ? 44.237 20.455 -42.357 1.00 79.50 200 GLN A CA 1
ATOM 1632 C C . GLN A 1 200 ? 43.342 21.240 -43.330 1.00 79.50 200 GLN A C 1
ATOM 1634 O O . GLN A 1 200 ? 42.155 21.425 -43.072 1.00 79.50 200 GLN A O 1
ATOM 1639 N N . ALA A 1 201 ? 43.881 21.646 -44.484 1.00 80.25 201 ALA A N 1
ATOM 1640 C CA . ALA A 1 201 ? 43.123 22.340 -45.528 1.00 80.25 201 ALA A CA 1
ATOM 1641 C C . ALA A 1 201 ? 41.946 21.508 -46.077 1.00 80.25 201 ALA A C 1
ATOM 1643 O O . ALA A 1 201 ? 40.944 22.076 -46.499 1.00 80.25 201 ALA A O 1
ATOM 1644 N N . TYR A 1 202 ? 42.056 20.175 -46.047 1.00 78.69 202 TYR A N 1
ATOM 1645 C CA . TYR A 1 202 ? 40.992 19.262 -46.467 1.00 78.69 202 TYR A CA 1
ATOM 1646 C C . TYR A 1 202 ? 40.018 18.942 -45.325 1.00 78.69 202 TYR A C 1
ATOM 1648 O O . TYR A 1 202 ? 38.817 18.820 -45.542 1.00 78.69 202 TYR A O 1
ATOM 1656 N N . ILE A 1 203 ? 40.528 18.835 -44.096 1.00 80.81 203 ILE A N 1
ATOM 1657 C CA . ILE A 1 203 ? 39.749 18.405 -42.929 1.00 80.81 203 ILE A CA 1
ATOM 1658 C C . ILE A 1 203 ? 38.840 19.517 -42.403 1.00 80.81 203 ILE A C 1
ATOM 1660 O O . ILE A 1 203 ? 37.685 19.253 -42.080 1.00 80.81 203 ILE A O 1
ATOM 1664 N N . ASN A 1 204 ? 39.342 20.752 -42.308 1.00 84.56 204 ASN A N 1
ATOM 1665 C CA . ASN A 1 204 ? 38.629 21.850 -41.648 1.00 84.56 204 ASN A CA 1
ATOM 1666 C C . ASN A 1 204 ? 37.228 22.120 -42.235 1.00 84.56 204 ASN A C 1
ATOM 1668 O O . ASN A 1 204 ? 36.287 22.242 -41.452 1.00 84.56 204 ASN A O 1
ATOM 1672 N N . PRO A 1 205 ? 37.024 22.155 -43.570 1.00 85.00 205 PRO A N 1
ATOM 1673 C CA . PRO A 1 205 ? 35.685 22.318 -44.140 1.00 85.00 205 PRO A CA 1
ATOM 1674 C C . PRO A 1 205 ? 34.729 21.178 -43.765 1.00 85.00 205 PRO A C 1
ATOM 1676 O O . PRO A 1 205 ? 33.565 21.424 -43.464 1.00 85.00 205 PRO A O 1
ATOM 1679 N N . ILE A 1 206 ? 35.231 19.940 -43.742 1.00 82.88 206 ILE A N 1
ATOM 1680 C CA . ILE A 1 206 ? 34.440 18.735 -43.463 1.00 82.88 206 ILE A CA 1
ATOM 1681 C C . ILE A 1 206 ? 34.102 18.645 -41.963 1.00 82.88 206 ILE A C 1
ATOM 1683 O O . ILE A 1 206 ? 32.989 18.268 -41.601 1.00 82.88 206 ILE A O 1
ATOM 1687 N N . LEU A 1 207 ? 35.025 19.035 -41.075 1.00 85.25 207 LEU A N 1
ATOM 1688 C CA . LEU A 1 207 ? 34.761 19.143 -39.634 1.00 85.25 207 LEU A CA 1
ATOM 1689 C C . LEU A 1 207 ? 33.763 20.256 -39.305 1.00 85.25 207 LEU A C 1
ATOM 1691 O O . LEU A 1 207 ? 32.937 20.079 -38.413 1.00 85.25 207 LEU A O 1
ATOM 1695 N N . ASN A 1 208 ? 33.817 21.385 -40.012 1.00 86.94 208 ASN A N 1
ATOM 1696 C CA . ASN A 1 208 ? 32.826 22.447 -39.849 1.00 86.94 208 ASN A CA 1
ATOM 1697 C C . ASN A 1 208 ? 31.437 21.958 -40.277 1.00 86.94 208 ASN A C 1
ATOM 1699 O O . ASN A 1 208 ? 30.493 22.090 -39.508 1.00 86.94 208 ASN A O 1
ATOM 1703 N N . GLU A 1 209 ? 31.330 21.278 -41.426 1.00 84.81 209 GLU A N 1
ATOM 1704 C CA . GLU A 1 209 ? 30.069 20.660 -41.861 1.00 84.81 209 GLU A CA 1
ATOM 1705 C C . GLU A 1 209 ? 29.559 19.622 -40.847 1.00 84.81 209 GLU A C 1
ATOM 1707 O O . GLU A 1 209 ? 28.363 19.582 -40.561 1.00 84.81 209 GLU A O 1
ATOM 1712 N N . LEU A 1 210 ? 30.441 18.814 -40.247 1.00 85.12 210 LEU A N 1
ATOM 1713 C CA . LEU A 1 210 ? 30.064 17.882 -39.180 1.00 85.12 210 LEU A CA 1
ATOM 1714 C C . LEU A 1 210 ? 29.533 18.613 -37.938 1.00 85.12 210 LEU A C 1
ATOM 1716 O O . LEU A 1 210 ? 28.538 18.189 -37.354 1.00 85.12 210 LEU A O 1
ATOM 1720 N N . ASN A 1 211 ? 30.176 19.703 -37.525 1.00 88.50 211 ASN A N 1
ATOM 1721 C CA . ASN A 1 211 ? 29.738 20.485 -36.370 1.00 88.50 211 ASN A CA 1
ATOM 1722 C C . ASN A 1 211 ? 28.406 21.209 -36.618 1.00 88.50 211 ASN A C 1
ATOM 1724 O O . ASN A 1 211 ? 27.595 21.304 -35.693 1.00 88.50 211 ASN A O 1
ATOM 1728 N N . ASP A 1 212 ? 28.156 21.630 -37.859 1.00 87.94 212 ASP A N 1
ATOM 1729 C CA . ASP A 1 212 ? 26.916 22.286 -38.278 1.00 87.94 212 ASP A CA 1
ATOM 1730 C C . ASP A 1 212 ? 25.753 21.292 -38.430 1.00 87.94 212 ASP A C 1
ATOM 1732 O O . ASP A 1 212 ? 24.637 21.550 -37.980 1.00 87.94 212 ASP A O 1
ATOM 1736 N N . THR A 1 213 ? 25.996 20.145 -39.071 1.00 84.75 213 THR A N 1
ATOM 1737 C CA . THR A 1 213 ? 24.945 19.170 -39.422 1.00 84.75 213 THR A CA 1
ATOM 1738 C C . THR A 1 213 ? 24.733 18.090 -38.371 1.00 84.75 213 THR A C 1
ATOM 1740 O O . THR A 1 213 ? 23.661 17.488 -38.330 1.00 84.75 213 THR A O 1
ATOM 1743 N N . ARG A 1 214 ? 25.749 17.820 -37.542 1.00 84.44 214 ARG A N 1
ATOM 1744 C CA . ARG A 1 214 ? 25.817 16.674 -36.621 1.00 84.44 214 ARG A CA 1
ATOM 1745 C C . ARG A 1 214 ? 25.679 15.310 -37.308 1.00 84.44 214 ARG A C 1
ATOM 1747 O O . ARG A 1 214 ? 25.435 14.307 -36.642 1.00 84.44 214 ARG A O 1
ATOM 1754 N N . ASP A 1 215 ? 25.876 15.250 -38.626 1.00 82.19 215 ASP A N 1
ATOM 1755 C CA . ASP A 1 215 ? 25.779 14.020 -39.410 1.00 82.19 215 ASP A CA 1
ATOM 1756 C C . ASP A 1 215 ? 27.147 13.326 -39.511 1.00 82.19 215 ASP A C 1
ATOM 1758 O O . ASP A 1 215 ? 27.939 13.538 -40.435 1.00 82.19 215 ASP A O 1
ATOM 1762 N N . TYR A 1 216 ? 27.429 12.472 -38.525 1.00 79.56 216 TYR A N 1
ATOM 1763 C CA . TYR A 1 216 ? 28.680 11.712 -38.464 1.00 79.56 216 TYR A CA 1
ATOM 1764 C C . TYR A 1 216 ? 28.818 10.688 -39.601 1.00 79.56 216 TYR A C 1
ATOM 1766 O O . TYR A 1 216 ? 29.924 10.383 -40.049 1.00 79.56 216 TYR A O 1
ATOM 1774 N N . TYR A 1 217 ? 27.697 10.187 -40.122 1.00 76.00 217 TYR A N 1
ATOM 1775 C CA . TYR A 1 217 ? 27.706 9.265 -41.253 1.00 76.00 217 TYR A CA 1
ATOM 1776 C C . TYR A 1 217 ? 28.143 9.976 -42.538 1.00 76.00 217 TYR A C 1
ATOM 1778 O O . TYR A 1 217 ? 29.006 9.473 -43.263 1.00 76.00 217 TYR A O 1
ATOM 1786 N N . ALA A 1 218 ? 27.600 11.167 -42.807 1.00 75.31 218 ALA A N 1
ATOM 1787 C CA . ALA A 1 218 ? 28.028 11.987 -43.937 1.00 75.31 218 ALA A CA 1
ATOM 1788 C C . ALA A 1 218 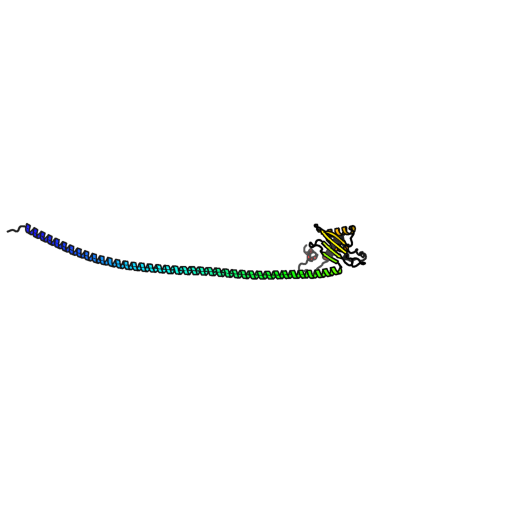? 29.512 12.360 -43.838 1.00 75.31 218 ALA A C 1
ATOM 1790 O O . ALA A 1 218 ? 30.216 12.305 -44.848 1.00 75.31 218 ALA A O 1
ATOM 1791 N N . PHE A 1 219 ? 29.998 12.666 -42.631 1.00 81.06 219 PHE A N 1
ATOM 1792 C CA . PHE A 1 219 ? 31.416 12.913 -42.372 1.00 81.06 219 PHE A CA 1
ATOM 1793 C C . PHE A 1 219 ? 32.296 11.721 -42.781 1.00 81.06 219 PHE A C 1
ATOM 1795 O O . PHE A 1 219 ? 33.185 11.879 -43.621 1.00 81.06 219 PHE A O 1
ATOM 1802 N N . LEU A 1 220 ? 32.014 10.518 -42.263 1.00 76.06 220 LEU A N 1
ATOM 1803 C CA . LEU A 1 220 ? 32.787 9.313 -42.592 1.00 76.06 220 LEU A CA 1
ATOM 1804 C C . LEU A 1 220 ? 32.733 8.995 -44.090 1.00 76.06 220 LEU A C 1
ATOM 1806 O O . LEU A 1 220 ? 33.752 8.697 -44.712 1.00 76.06 220 LEU A O 1
ATOM 1810 N N . LYS A 1 221 ? 31.553 9.124 -44.698 1.00 72.38 221 LYS A N 1
ATOM 1811 C CA . LYS A 1 221 ? 31.348 8.855 -46.120 1.00 72.38 221 LYS A CA 1
ATOM 1812 C C . LYS A 1 221 ? 32.099 9.831 -47.030 1.00 72.38 221 LYS A C 1
ATOM 1814 O O . LYS A 1 221 ? 32.701 9.403 -48.011 1.00 72.38 221 LYS A O 1
ATOM 1819 N N . ASN A 1 222 ? 32.046 11.130 -46.736 1.00 68.94 222 ASN A N 1
ATOM 1820 C CA . ASN A 1 222 ? 32.706 12.163 -47.540 1.00 68.94 222 ASN A CA 1
ATOM 1821 C C . ASN A 1 222 ? 34.230 12.177 -47.325 1.00 68.94 222 ASN A C 1
ATOM 1823 O O . ASN A 1 222 ? 34.964 12.588 -48.221 1.00 68.94 222 ASN A O 1
ATOM 1827 N N . GLY A 1 223 ? 34.706 11.729 -46.159 1.00 62.38 223 GLY A N 1
ATOM 1828 C CA . GLY A 1 223 ? 36.130 11.622 -45.845 1.00 62.38 223 GLY A CA 1
ATOM 1829 C C . GLY A 1 223 ? 36.820 10.390 -46.443 1.00 62.38 223 GLY A C 1
ATOM 1830 O O . GLY A 1 223 ? 37.990 10.488 -46.804 1.00 62.38 223 GLY A O 1
ATOM 1831 N N . ALA A 1 224 ? 36.117 9.256 -46.570 1.00 53.44 224 ALA A N 1
ATOM 1832 C CA . ALA A 1 224 ? 36.716 7.965 -46.935 1.00 53.44 224 ALA A CA 1
ATOM 1833 C C . ALA A 1 224 ? 36.574 7.564 -48.417 1.00 53.44 224 ALA A C 1
ATOM 1835 O O . ALA A 1 224 ? 37.328 6.716 -48.889 1.00 53.44 224 ALA A O 1
ATOM 1836 N N . VAL A 1 225 ? 35.631 8.142 -49.173 1.00 46.56 225 VAL A N 1
ATOM 1837 C CA . VAL A 1 225 ? 35.356 7.724 -50.559 1.00 46.56 225 VAL A CA 1
ATOM 1838 C C . VAL A 1 225 ? 35.278 8.944 -51.474 1.00 46.56 225 VAL A C 1
ATOM 1840 O O . VAL A 1 225 ? 34.387 9.783 -51.334 1.00 46.56 225 VAL A O 1
ATOM 1843 N N . SER A 1 226 ? 36.192 9.035 -52.450 1.00 44.84 226 SER A N 1
ATOM 1844 C CA . SER A 1 226 ? 36.061 9.988 -53.561 1.00 44.84 226 SER A CA 1
ATOM 1845 C C . SER A 1 226 ? 34.695 9.786 -54.214 1.00 44.84 226 SER A C 1
ATOM 1847 O O . SER A 1 226 ? 34.351 8.660 -54.583 1.00 44.84 226 SER A O 1
ATOM 1849 N N . ARG A 1 227 ? 33.882 10.849 -54.311 1.00 46.22 227 ARG A N 1
ATOM 1850 C CA . ARG A 1 227 ? 32.533 10.760 -54.886 1.00 46.22 227 ARG A CA 1
ATOM 1851 C C . ARG A 1 227 ? 32.635 10.119 -56.267 1.00 46.22 227 ARG A C 1
ATOM 1853 O O . ARG A 1 227 ? 33.217 10.714 -57.171 1.00 46.22 227 ARG A O 1
ATOM 1860 N N . TYR A 1 228 ? 32.052 8.930 -56.425 1.00 44.47 228 TYR A N 1
ATOM 1861 C CA . TYR A 1 228 ? 31.934 8.297 -57.733 1.00 44.47 228 TYR A CA 1
ATOM 1862 C C . TYR A 1 228 ? 31.282 9.315 -58.682 1.00 44.47 228 TYR A C 1
ATOM 1864 O O . TYR A 1 228 ? 30.252 9.894 -58.304 1.00 44.47 228 TYR A O 1
ATOM 1872 N N . PRO A 1 229 ? 31.885 9.621 -59.846 1.00 52.25 229 PRO A N 1
ATOM 1873 C CA . PRO A 1 229 ? 31.355 10.639 -60.736 1.00 52.25 229 PRO A CA 1
ATOM 1874 C C . PRO A 1 229 ? 29.922 10.258 -61.091 1.00 52.25 229 PRO A C 1
ATOM 1876 O O . PRO A 1 229 ? 29.654 9.154 -61.558 1.00 52.25 229 PRO A O 1
ATOM 1879 N N . TYR A 1 230 ? 28.996 11.166 -60.789 1.00 49.91 230 TYR A N 1
ATOM 1880 C CA . TYR A 1 230 ? 27.576 10.974 -61.041 1.00 49.91 230 TYR A CA 1
ATOM 1881 C C . TYR A 1 230 ? 27.377 10.574 -62.513 1.00 49.91 230 TYR A C 1
ATOM 1883 O O . TYR A 1 230 ? 27.771 11.361 -63.384 1.00 49.91 230 TYR A O 1
ATOM 1891 N N . PRO A 1 231 ? 26.791 9.400 -62.820 1.00 58.12 231 PRO A N 1
ATOM 1892 C CA . PRO A 1 231 ? 26.428 9.079 -64.189 1.00 58.12 231 PRO A CA 1
ATOM 1893 C C . PRO A 1 231 ? 25.338 10.067 -64.613 1.00 58.12 231 PRO A C 1
ATOM 1895 O O . PRO A 1 231 ? 24.196 9.992 -64.162 1.00 58.12 231 PRO A O 1
ATOM 1898 N N 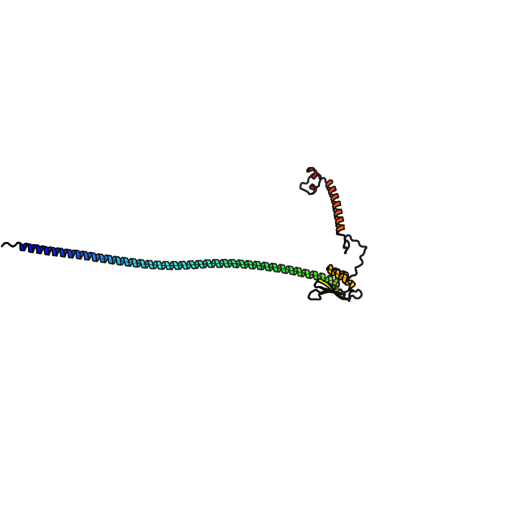. LYS A 1 232 ? 25.714 11.043 -65.449 1.00 57.16 232 LYS A N 1
ATOM 1899 C CA . LYS A 1 232 ? 24.820 12.118 -65.912 1.00 57.16 232 LYS A CA 1
ATOM 1900 C C . LYS A 1 232 ? 23.663 11.602 -66.772 1.00 57.16 232 LYS A C 1
ATOM 1902 O O . LYS A 1 232 ? 22.697 12.331 -66.973 1.00 57.16 232 LYS A O 1
ATOM 1907 N N . ASP A 1 233 ? 23.754 10.351 -67.207 1.00 60.62 233 ASP A N 1
ATOM 1908 C CA . ASP A 1 233 ? 22.880 9.754 -68.213 1.00 60.62 233 ASP A CA 1
ATOM 1909 C C . ASP A 1 233 ? 21.682 8.998 -67.616 1.00 60.62 233 ASP A C 1
ATOM 1911 O O . ASP A 1 233 ? 20.835 8.504 -68.357 1.00 60.62 233 ASP A O 1
ATOM 1915 N N . VAL A 1 234 ? 21.573 8.905 -66.284 1.00 57.94 234 VAL A N 1
ATOM 1916 C CA . VAL A 1 234 ? 20.464 8.195 -65.628 1.00 57.94 234 VAL A CA 1
ATOM 1917 C C . VAL A 1 234 ? 19.485 9.196 -65.019 1.00 57.94 234 VAL A C 1
ATOM 1919 O O . VAL A 1 234 ? 19.732 9.792 -63.970 1.00 57.94 234 VAL A O 1
ATOM 1922 N N . TRP A 1 235 ? 18.342 9.372 -65.683 1.00 58.06 235 TRP A N 1
ATOM 1923 C CA . TRP A 1 235 ? 17.192 10.102 -65.151 1.00 58.06 235 TRP A CA 1
ATOM 1924 C C . TRP A 1 235 ? 16.278 9.144 -64.374 1.00 58.06 235 TRP A C 1
ATOM 1926 O O . TRP A 1 235 ? 15.972 8.056 -64.857 1.00 58.06 235 TRP A O 1
ATOM 1936 N N . SER A 1 236 ? 15.807 9.546 -63.188 1.00 60.44 236 SER A N 1
ATOM 1937 C CA . SER A 1 236 ? 14.721 8.843 -62.490 1.00 60.44 236 SER A CA 1
ATOM 1938 C C . SER A 1 236 ? 13.601 9.820 -62.119 1.00 60.44 236 SER A C 1
ATOM 1940 O O . SER A 1 236 ? 13.899 10.949 -61.711 1.00 60.44 236 SER A O 1
ATOM 1942 N N . PRO A 1 237 ? 12.326 9.399 -62.188 1.00 57.66 237 PRO A N 1
ATOM 1943 C CA . PRO A 1 237 ? 11.183 10.269 -61.907 1.00 57.66 237 PRO A CA 1
ATOM 1944 C C . PRO A 1 237 ? 11.129 10.781 -60.456 1.00 57.66 237 PRO A C 1
ATOM 1946 O O . PRO A 1 237 ? 10.468 11.780 -60.193 1.00 57.66 237 PRO A O 1
ATOM 1949 N N . ALA A 1 238 ? 11.853 10.149 -59.522 1.00 57.66 238 ALA A N 1
ATOM 1950 C CA . ALA A 1 238 ? 11.949 10.564 -58.118 1.00 57.66 238 ALA A CA 1
ATOM 1951 C C . ALA A 1 238 ? 13.181 11.446 -57.802 1.00 57.66 238 ALA A C 1
ATOM 1953 O O . ALA A 1 238 ? 13.383 11.819 -56.649 1.00 57.66 238 ALA A O 1
ATOM 1954 N N . GLY A 1 239 ? 14.004 11.788 -58.805 1.00 59.22 239 GLY A N 1
ATOM 1955 C CA . GLY A 1 239 ? 15.172 12.673 -58.663 1.00 59.22 239 GLY A CA 1
ATOM 1956 C C . GLY A 1 239 ? 16.518 11.975 -58.398 1.00 59.22 239 GLY A C 1
ATOM 1957 O O . GLY A 1 239 ? 17.559 12.628 -58.386 1.00 59.22 239 GLY A O 1
ATOM 1958 N N . GLY A 1 240 ? 16.542 10.648 -58.288 1.00 61.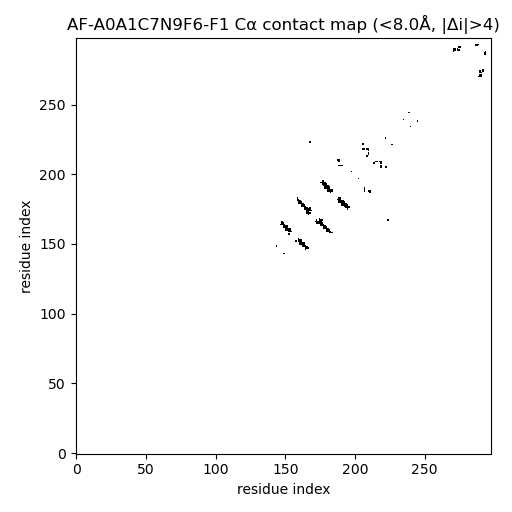25 240 GLY A N 1
ATOM 1959 C CA . GLY A 1 240 ? 17.761 9.880 -58.025 1.00 61.25 240 GLY A CA 1
ATOM 1960 C C . GLY A 1 240 ? 18.107 9.813 -56.535 1.00 61.25 240 GLY A C 1
ATOM 1961 O O . GLY A 1 240 ? 17.493 10.461 -55.695 1.00 61.25 240 GLY A O 1
ATOM 1962 N N . TRP A 1 241 ? 19.108 9.002 -56.191 1.00 56.56 241 TRP A N 1
ATOM 1963 C CA . TRP A 1 241 ? 19.435 8.644 -54.799 1.00 56.56 241 TRP A CA 1
ATOM 1964 C C . TRP A 1 241 ? 19.905 9.837 -53.927 1.00 56.56 241 TRP A C 1
ATOM 1966 O O . TRP A 1 241 ? 19.937 9.734 -52.706 1.00 56.56 241 TRP A O 1
ATOM 1976 N N . TRP A 1 242 ? 20.249 10.985 -54.535 1.00 54.50 242 TRP A N 1
ATOM 1977 C CA . TRP A 1 242 ? 20.813 12.168 -53.855 1.00 54.50 242 TRP A CA 1
ATOM 1978 C C . TRP A 1 242 ? 20.172 13.505 -54.259 1.00 54.50 242 TRP A C 1
ATOM 1980 O O . TRP A 1 242 ? 20.805 14.558 -54.138 1.00 54.50 242 TRP A O 1
ATOM 1990 N N . SER A 1 243 ? 18.938 13.520 -54.763 1.00 55.41 243 SER A N 1
ATOM 1991 C CA . SER A 1 243 ? 18.310 14.786 -55.156 1.00 55.41 243 SER A CA 1
ATOM 1992 C C . SER A 1 243 ? 17.974 15.661 -53.947 1.00 55.41 243 SER A C 1
ATOM 1994 O O . SER A 1 243 ? 17.105 15.342 -53.141 1.00 55.41 243 SER A O 1
ATOM 1996 N N . ARG A 1 244 ? 18.615 16.834 -53.879 1.00 57.03 244 ARG A N 1
ATOM 1997 C CA . ARG A 1 244 ? 18.180 17.986 -53.072 1.00 57.03 244 ARG A CA 1
ATOM 1998 C C . ARG A 1 244 ? 17.587 19.053 -54.002 1.00 57.03 244 ARG A C 1
ATOM 2000 O O . ARG A 1 244 ? 18.286 20.004 -54.355 1.00 57.03 244 ARG A O 1
ATOM 2007 N N . PRO A 1 245 ? 16.330 18.907 -54.461 1.00 65.19 245 PRO A N 1
ATOM 2008 C CA . PRO A 1 245 ? 15.718 19.884 -55.352 1.00 65.19 245 PRO A CA 1
ATOM 2009 C C . PRO A 1 245 ? 15.507 21.202 -54.601 1.00 65.19 245 PRO A C 1
ATOM 2011 O O . PRO A 1 245 ? 14.586 21.338 -53.797 1.00 65.19 245 PRO A O 1
ATOM 2014 N N . LYS A 1 246 ? 16.360 22.195 -54.880 1.00 67.38 246 LYS A N 1
ATOM 2015 C CA . LYS A 1 246 ? 16.341 23.520 -54.232 1.00 67.38 246 LYS A CA 1
ATOM 2016 C C . LYS A 1 246 ? 14.969 24.215 -54.315 1.00 67.38 246 LYS A C 1
ATOM 2018 O O . LYS A 1 246 ? 14.614 24.968 -53.416 1.00 67.38 246 LYS A O 1
ATOM 2023 N N . ASN A 1 247 ? 14.177 23.903 -55.346 1.00 73.50 247 ASN A N 1
ATOM 2024 C CA . ASN A 1 247 ? 12.907 24.565 -55.667 1.00 73.50 247 ASN A CA 1
ATOM 2025 C C . ASN A 1 247 ? 11.664 23.675 -55.470 1.00 73.50 247 ASN A C 1
ATOM 2027 O O . ASN A 1 247 ? 10.617 23.956 -56.053 1.00 73.50 247 ASN A O 1
ATOM 2031 N N . TRP A 1 248 ? 11.747 22.599 -54.677 1.00 79.31 248 TRP A N 1
ATOM 2032 C CA . TRP A 1 248 ? 10.634 21.646 -54.531 1.00 79.31 248 TRP A CA 1
ATOM 2033 C C . TRP A 1 248 ? 9.317 22.313 -54.113 1.00 79.31 248 TRP A C 1
ATOM 2035 O O . TRP A 1 248 ? 8.269 21.992 -54.662 1.00 79.31 248 TRP A O 1
ATOM 2045 N N . LYS A 1 249 ? 9.378 23.303 -53.212 1.00 78.50 249 LYS A N 1
ATOM 2046 C CA . LYS A 1 249 ? 8.198 24.034 -52.728 1.00 78.50 249 LYS A CA 1
ATOM 2047 C C . LYS A 1 249 ? 7.472 24.764 -53.859 1.00 78.50 249 LYS A C 1
ATOM 2049 O O . LYS A 1 249 ? 6.257 24.646 -53.977 1.00 78.50 249 LYS A O 1
ATOM 2054 N N . SER A 1 250 ? 8.213 25.478 -54.707 1.00 83.31 250 SER A N 1
ATOM 2055 C CA . SER A 1 250 ? 7.642 26.236 -55.825 1.00 83.31 250 SER A CA 1
ATOM 2056 C C . SER A 1 250 ? 7.044 25.314 -56.884 1.00 83.31 250 SER A C 1
ATOM 2058 O O . SER A 1 250 ? 5.945 25.569 -57.366 1.00 83.31 250 SER A O 1
ATOM 2060 N N . ASN A 1 251 ? 7.717 24.205 -57.201 1.00 82.44 251 ASN A N 1
ATOM 2061 C CA . ASN A 1 251 ? 7.221 23.252 -58.194 1.00 82.44 251 ASN A CA 1
ATOM 2062 C C . ASN A 1 251 ? 5.944 22.548 -57.714 1.00 82.44 251 ASN A C 1
ATOM 2064 O O . ASN A 1 251 ? 4.989 22.424 -58.480 1.00 82.44 251 ASN A O 1
ATOM 2068 N N . THR A 1 252 ? 5.889 22.154 -56.438 1.00 86.19 252 THR A N 1
ATOM 2069 C CA . THR A 1 252 ? 4.677 21.579 -55.841 1.00 86.19 252 THR A CA 1
ATOM 2070 C C . THR A 1 252 ? 3.538 22.593 -55.809 1.00 86.19 252 THR A C 1
ATOM 2072 O O . THR A 1 252 ? 2.405 22.231 -56.112 1.00 86.19 252 THR A O 1
ATOM 2075 N N . ALA A 1 253 ? 3.821 23.864 -55.506 1.00 88.81 253 ALA A N 1
ATOM 2076 C CA . ALA A 1 253 ? 2.807 24.915 -55.521 1.00 88.81 253 ALA A CA 1
ATOM 2077 C C . ALA A 1 253 ? 2.210 25.114 -56.923 1.00 88.81 253 ALA A C 1
ATOM 2079 O O . ALA A 1 253 ? 0.990 25.139 -57.071 1.00 88.81 253 ALA A O 1
ATOM 2080 N N . VAL A 1 254 ? 3.047 25.180 -57.963 1.00 91.75 254 VAL A N 1
ATOM 2081 C CA . VAL A 1 254 ? 2.584 25.304 -59.356 1.00 91.75 254 VAL A CA 1
ATOM 2082 C C . VAL A 1 254 ? 1.757 24.087 -59.775 1.00 91.75 254 VAL A C 1
ATOM 2084 O O . VAL A 1 254 ? 0.681 24.250 -60.350 1.00 91.75 254 VAL A O 1
ATOM 2087 N N . ALA A 1 255 ? 2.207 22.873 -59.445 1.00 90.69 255 ALA A N 1
ATOM 2088 C CA . ALA A 1 255 ? 1.466 21.650 -59.746 1.00 90.69 255 ALA A CA 1
ATOM 2089 C C . ALA A 1 255 ? 0.110 21.604 -59.021 1.00 90.69 255 ALA A C 1
ATOM 2091 O O . ALA A 1 255 ? -0.906 21.275 -59.632 1.00 90.69 255 ALA A O 1
ATOM 2092 N N . ALA A 1 256 ? 0.074 21.977 -57.739 1.00 91.88 256 ALA A N 1
ATOM 2093 C CA . ALA A 1 256 ? -1.153 22.026 -56.951 1.00 91.88 256 ALA A CA 1
ATOM 2094 C C . ALA A 1 256 ? -2.157 23.037 -57.520 1.00 91.88 256 ALA A C 1
ATOM 2096 O O . ALA A 1 256 ? -3.334 22.708 -57.673 1.00 91.88 256 ALA A O 1
ATOM 2097 N N . ILE A 1 257 ? -1.692 24.232 -57.897 1.00 95.31 257 ILE A N 1
ATOM 2098 C CA . ILE A 1 257 ? -2.531 25.257 -58.532 1.00 95.31 257 ILE A CA 1
ATOM 2099 C C . ILE A 1 257 ? -3.066 24.750 -59.877 1.00 95.31 257 ILE A C 1
ATOM 2101 O O . ILE A 1 257 ? -4.266 24.843 -60.131 1.00 95.31 257 ILE A O 1
ATOM 2105 N N . GLY A 1 258 ? -2.211 24.154 -60.713 1.00 96.06 258 GLY A N 1
ATOM 2106 C CA . GLY A 1 258 ? -2.622 23.587 -62.000 1.00 96.06 258 GLY A CA 1
ATOM 2107 C C . GLY A 1 258 ? -3.682 22.490 -61.854 1.00 96.06 258 GLY A C 1
ATOM 2108 O O . GLY A 1 258 ? -4.689 22.497 -62.567 1.00 96.06 258 GLY A O 1
ATOM 2109 N N . MET A 1 259 ? -3.507 21.585 -60.885 1.00 94.31 259 MET A N 1
ATOM 2110 C CA . MET A 1 259 ? -4.495 20.548 -60.575 1.00 94.31 259 MET A CA 1
ATOM 2111 C C . MET A 1 259 ? -5.814 21.144 -60.085 1.00 94.31 259 MET A C 1
ATOM 2113 O O . MET A 1 259 ? -6.868 20.743 -60.571 1.00 94.31 259 MET A O 1
ATOM 2117 N N . ALA A 1 260 ? -5.776 22.120 -59.174 1.00 94.25 260 ALA A N 1
ATOM 2118 C CA . ALA A 1 260 ? -6.980 22.753 -58.640 1.00 94.25 260 ALA A CA 1
ATOM 2119 C C . ALA A 1 260 ? -7.805 23.444 -59.739 1.00 94.25 260 ALA A C 1
ATOM 2121 O O . ALA A 1 260 ? -9.020 23.262 -59.799 1.00 94.25 260 ALA A O 1
ATOM 2122 N N . VAL A 1 261 ? -7.150 24.176 -60.647 1.00 95.88 261 VAL A N 1
ATOM 2123 C CA . VAL A 1 261 ? -7.817 24.830 -61.786 1.00 95.88 261 VAL A CA 1
ATOM 2124 C C . VAL A 1 261 ? -8.445 23.794 -62.720 1.00 95.88 261 VAL A C 1
ATOM 2126 O O . VAL A 1 261 ? -9.612 23.920 -63.092 1.00 95.88 261 VAL A O 1
ATOM 2129 N N . THR A 1 262 ? -7.697 22.743 -63.061 1.00 95.25 262 THR A N 1
ATOM 2130 C CA . THR A 1 262 ? -8.162 21.706 -63.994 1.00 95.25 262 THR A CA 1
ATOM 2131 C C . THR A 1 262 ? -9.340 20.924 -63.415 1.00 95.25 262 THR A C 1
ATOM 2133 O O . THR A 1 262 ? -10.373 20.774 -64.069 1.00 95.25 262 THR A O 1
ATOM 2136 N N . LEU A 1 263 ? -9.229 20.474 -62.162 1.00 94.44 263 LEU A N 1
ATOM 2137 C CA . LEU A 1 263 ? -10.299 19.754 -61.472 1.00 94.44 263 LEU A CA 1
ATOM 2138 C C . LEU A 1 263 ? -11.525 20.640 -61.245 1.00 94.44 263 LEU A C 1
ATOM 2140 O O . LEU A 1 263 ? -12.643 20.165 -61.419 1.00 94.44 263 LEU A O 1
ATOM 2144 N N . GLY A 1 264 ? -11.338 21.922 -60.922 1.00 93.50 264 GLY A N 1
ATOM 2145 C CA . GLY A 1 264 ? -12.436 22.877 -60.783 1.00 93.50 264 GLY A CA 1
ATOM 2146 C C . GLY A 1 264 ? -13.221 23.067 -62.084 1.00 93.50 264 GLY A C 1
ATOM 2147 O O . GLY A 1 264 ? -14.453 23.065 -62.065 1.00 93.50 264 GLY A O 1
ATOM 2148 N N . ALA A 1 265 ? -12.530 23.162 -63.224 1.00 93.12 265 ALA A N 1
ATOM 2149 C CA . ALA A 1 265 ? -13.169 23.262 -64.536 1.00 93.12 265 ALA A CA 1
ATOM 2150 C C . ALA A 1 265 ? -13.944 21.984 -64.903 1.00 93.12 265 ALA A C 1
ATOM 2152 O O . ALA A 1 265 ? -15.099 22.066 -65.327 1.00 93.12 265 ALA A O 1
ATOM 2153 N N . ILE A 1 266 ? -13.345 20.808 -64.682 1.00 94.50 266 ILE A N 1
ATOM 2154 C CA . ILE A 1 266 ? -13.999 19.510 -64.916 1.00 94.50 266 ILE A CA 1
ATOM 2155 C C . ILE A 1 266 ? -15.219 19.351 -64.007 1.00 94.50 266 ILE A C 1
ATOM 2157 O O . ILE A 1 266 ? -16.283 18.949 -64.473 1.00 94.50 266 ILE A O 1
ATOM 2161 N N . TRP A 1 267 ? -15.089 19.690 -62.723 1.00 90.25 267 TRP A N 1
ATOM 2162 C CA . TRP A 1 267 ? -16.186 19.619 -61.763 1.00 90.25 267 TRP A CA 1
ATOM 2163 C C . TRP A 1 267 ? -17.344 20.527 -62.172 1.00 90.25 267 TRP A C 1
ATOM 2165 O O . TRP A 1 267 ? -18.484 20.071 -62.202 1.00 90.25 267 TRP A O 1
ATOM 2175 N N . ARG A 1 268 ? -17.059 21.775 -62.566 1.00 88.56 268 ARG A N 1
ATOM 2176 C CA . ARG A 1 268 ? -18.083 22.707 -63.050 1.00 88.56 268 ARG A CA 1
ATOM 2177 C C . ARG A 1 268 ? -18.798 22.162 -64.286 1.00 88.56 268 ARG A C 1
ATOM 2179 O O . ARG A 1 268 ? -20.024 22.150 -64.317 1.00 88.56 268 ARG A O 1
ATOM 2186 N N . TYR A 1 269 ? -18.048 21.677 -65.274 1.00 89.50 269 TYR A N 1
ATOM 2187 C CA . TYR A 1 269 ? -18.627 21.094 -66.486 1.00 89.50 269 TYR A CA 1
ATOM 2188 C C . TYR A 1 269 ? -19.493 19.863 -66.177 1.00 89.50 269 TYR A C 1
ATOM 2190 O O . TYR A 1 269 ? -20.610 19.742 -66.677 1.00 89.50 269 TYR A O 1
ATOM 2198 N N . SER A 1 270 ? -18.999 18.975 -65.312 1.00 87.38 270 SER A N 1
ATOM 2199 C CA . SER A 1 270 ? -19.714 17.778 -64.865 1.00 87.38 270 SER A CA 1
ATOM 2200 C C . SER A 1 270 ? -21.017 18.138 -64.146 1.00 87.38 270 SER A C 1
ATOM 2202 O O . SER A 1 270 ? -22.080 17.652 -64.523 1.00 87.38 270 SER A O 1
ATOM 2204 N N . ALA A 1 271 ? -20.967 19.068 -63.187 1.00 85.50 271 ALA A N 1
ATOM 2205 C CA . ALA A 1 271 ? -22.139 19.548 -62.457 1.00 85.50 271 ALA A CA 1
ATOM 2206 C C . ALA A 1 271 ? -23.182 20.206 -63.378 1.00 85.50 271 ALA A C 1
ATOM 2208 O O . ALA A 1 271 ? -24.383 20.048 -63.168 1.00 85.50 271 ALA A O 1
ATOM 2209 N N . GLU A 1 272 ? -22.750 20.922 -64.423 1.00 84.69 272 GLU A N 1
ATOM 2210 C CA . GLU A 1 272 ? -23.657 21.548 -65.391 1.00 84.69 272 GLU A CA 1
ATOM 2211 C C . GLU A 1 272 ? -24.370 20.549 -66.313 1.00 84.69 272 GLU A C 1
ATOM 2213 O O . GLU A 1 272 ? -25.444 20.884 -66.828 1.00 84.69 272 GLU A O 1
ATOM 2218 N N . LYS A 1 273 ? -23.767 19.376 -66.543 1.00 84.69 273 LYS A N 1
ATOM 2219 C CA . LYS A 1 273 ? -24.277 18.292 -67.400 1.00 84.69 273 LYS A CA 1
ATOM 2220 C C . LYS A 1 273 ? -24.950 17.164 -66.623 1.00 84.69 273 LYS A C 1
ATOM 2222 O O . LYS A 1 273 ? -25.531 16.270 -67.235 1.00 84.69 273 LYS A O 1
ATOM 2227 N N . GLU A 1 274 ? -24.880 17.195 -65.300 1.00 81.69 274 GLU A N 1
ATOM 2228 C CA . GLU A 1 274 ? -25.496 16.197 -64.442 1.00 81.69 274 GLU A CA 1
ATOM 2229 C C . GLU A 1 274 ? -27.031 16.295 -64.505 1.00 81.69 274 GLU A C 1
ATOM 2231 O O . GLU A 1 274 ? -27.625 17.303 -64.125 1.00 81.69 274 GLU A O 1
ATOM 2236 N N . VAL A 1 275 ? -27.678 15.222 -64.970 1.00 81.75 275 VAL A N 1
ATOM 2237 C CA . VAL A 1 275 ? -29.141 15.078 -65.029 1.00 81.75 275 VAL A CA 1
ATOM 2238 C C . VAL A 1 275 ? -29.529 13.786 -64.319 1.00 81.75 275 VAL A C 1
ATOM 2240 O O . VAL A 1 275 ? -28.976 12.726 -64.615 1.00 81.75 275 VAL A O 1
ATOM 2243 N N . ARG A 1 276 ? -30.489 13.854 -63.390 1.00 79.0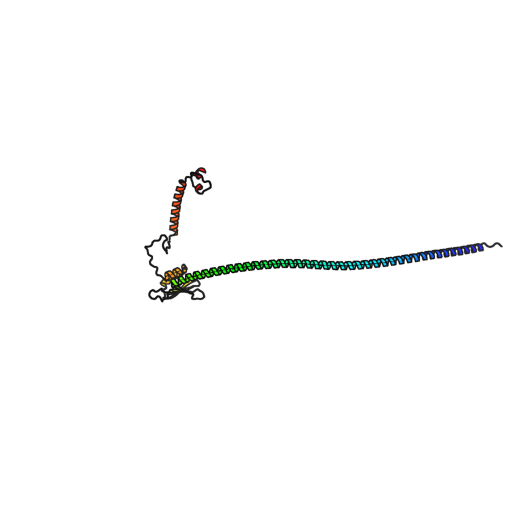6 276 ARG A N 1
ATOM 2244 C CA . ARG A 1 276 ? -31.058 12.677 -62.722 1.00 79.06 276 ARG A CA 1
ATOM 2245 C C . ARG A 1 276 ? -32.497 12.458 -63.163 1.00 79.06 276 ARG A C 1
ATOM 2247 O O . ARG A 1 276 ? -33.307 13.376 -63.122 1.00 79.06 276 ARG A O 1
ATOM 2254 N N . TYR A 1 277 ? -32.806 11.223 -63.542 1.00 81.44 277 TYR A N 1
ATOM 2255 C CA . TYR A 1 277 ? -34.164 10.806 -63.902 1.00 81.44 277 TYR A CA 1
ATOM 2256 C C . TYR A 1 277 ? -34.971 10.295 -62.699 1.00 81.44 277 TYR A C 1
ATOM 2258 O O . TYR A 1 277 ? -36.185 10.163 -62.788 1.00 81.44 277 TYR A O 1
ATOM 2266 N N . GLN A 1 278 ? -34.304 9.995 -61.581 1.00 80.06 278 GLN A N 1
ATOM 2267 C CA . GLN A 1 278 ? -34.933 9.580 -60.328 1.00 80.06 278 GLN A CA 1
ATOM 2268 C C . GLN A 1 278 ? -34.396 10.428 -59.178 1.00 80.06 278 GLN A C 1
ATOM 2270 O O . GLN A 1 278 ? -33.182 10.634 -59.069 1.00 80.06 278 GLN A O 1
ATOM 2275 N N . GLU A 1 279 ? -35.296 10.898 -58.318 1.00 81.88 279 GLU A N 1
ATOM 2276 C CA . GLU A 1 279 ? -34.921 11.675 -57.141 1.00 81.88 279 GLU A CA 1
ATOM 2277 C C . GLU A 1 279 ? -34.301 10.778 -56.053 1.00 81.88 279 GLU A C 1
ATOM 2279 O O . GLU A 1 279 ? -34.750 9.647 -55.822 1.00 81.88 279 GLU A O 1
ATOM 2284 N N . PRO A 1 280 ? -33.234 11.243 -55.380 1.00 81.88 280 PRO A N 1
ATOM 2285 C CA . PRO A 1 280 ? -32.551 10.481 -54.357 1.00 81.88 280 PRO A CA 1
ATOM 2286 C C . PRO A 1 280 ? -33.418 10.383 -53.096 1.00 81.88 280 PRO A C 1
ATOM 2288 O O . PRO A 1 280 ? -33.856 11.379 -52.534 1.00 81.88 280 PRO A O 1
ATOM 2291 N N . LYS A 1 281 ? -33.596 9.158 -52.588 1.00 83.06 281 LYS A N 1
ATOM 2292 C CA . LYS A 1 281 ? -34.378 8.872 -51.366 1.00 83.06 281 LYS A CA 1
ATOM 2293 C C . LYS A 1 281 ? -33.730 9.369 -50.063 1.00 83.06 281 LYS A C 1
ATOM 2295 O O . LYS A 1 281 ? -34.333 9.267 -49.001 1.00 83.06 281 LYS A O 1
ATOM 2300 N N . ARG A 1 282 ? -32.479 9.832 -50.121 1.00 84.62 282 ARG A N 1
ATOM 2301 C CA . ARG A 1 282 ? -31.696 10.346 -48.989 1.00 84.62 282 ARG A CA 1
ATOM 2302 C C . ARG A 1 282 ? -30.802 11.482 -49.464 1.00 84.62 282 ARG A C 1
ATOM 2304 O O . ARG A 1 282 ? -30.426 11.507 -50.634 1.00 84.62 282 ARG A O 1
ATOM 2311 N N . TRP A 1 283 ? -30.424 12.370 -48.551 1.00 86.31 283 TRP A N 1
ATOM 2312 C CA . TRP A 1 283 ? -29.542 13.486 -48.874 1.00 86.31 283 TRP A CA 1
ATOM 2313 C C . TRP A 1 283 ? -28.186 13.000 -49.407 1.00 86.31 283 TRP A C 1
ATOM 2315 O O . TRP A 1 283 ? -27.575 12.093 -48.834 1.00 86.31 283 TRP A O 1
ATOM 2325 N N . ILE A 1 284 ? -27.723 13.609 -50.501 1.00 84.69 284 ILE A N 1
ATOM 2326 C CA . ILE A 1 284 ? -26.407 13.360 -51.096 1.00 84.69 284 ILE A CA 1
ATOM 2327 C C . ILE A 1 284 ? -25.713 14.692 -51.422 1.00 84.69 284 ILE A C 1
ATOM 2329 O O . ILE A 1 284 ? -26.385 15.630 -51.853 1.00 84.69 284 ILE A O 1
ATOM 2333 N N . PRO A 1 285 ? -24.375 14.789 -51.283 1.00 82.62 285 PRO A N 1
ATOM 2334 C CA . PRO A 1 285 ? -23.652 16.056 -51.432 1.00 82.62 285 PRO A CA 1
ATOM 2335 C C . PRO A 1 285 ? -23.886 16.773 -52.766 1.00 82.62 285 PRO A C 1
ATOM 2337 O O . PRO A 1 285 ? -23.967 17.998 -52.803 1.00 82.62 285 PRO A O 1
ATOM 2340 N N . SER A 1 286 ? -24.067 16.021 -53.854 1.00 80.56 286 SER A N 1
ATOM 2341 C CA . SER A 1 286 ? -24.301 16.579 -55.187 1.00 80.56 286 SER A CA 1
ATOM 2342 C C . SER A 1 286 ? -25.607 17.344 -55.353 1.00 80.56 286 SER A C 1
ATOM 2344 O O . SER A 1 286 ? -25.721 18.147 -56.277 1.00 80.56 286 SER A O 1
ATOM 2346 N N . MET A 1 287 ? -26.555 17.193 -54.425 1.00 82.62 287 MET A N 1
ATOM 2347 C CA . MET A 1 287 ? -27.753 18.034 -54.373 1.00 82.62 287 MET A CA 1
ATOM 2348 C C . MET A 1 287 ? -27.420 19.515 -54.134 1.00 82.62 287 MET A C 1
ATOM 2350 O O . MET A 1 287 ? -28.208 20.369 -54.518 1.00 82.62 287 MET A O 1
ATOM 2354 N N . MET A 1 288 ? -26.253 19.848 -53.561 1.00 82.00 288 MET A N 1
ATOM 2355 C CA . MET A 1 288 ? -25.848 21.243 -53.323 1.00 82.00 288 MET A CA 1
ATOM 2356 C C . MET A 1 288 ? -25.455 21.998 -54.604 1.00 82.00 288 MET A C 1
ATOM 2358 O O . MET A 1 288 ? -25.468 23.231 -54.627 1.00 82.00 288 MET A O 1
ATOM 2362 N N . TRP A 1 289 ? -25.064 21.286 -55.667 1.00 81.81 289 TRP A N 1
ATOM 2363 C CA . TRP A 1 289 ? -24.547 21.901 -56.897 1.00 81.81 289 TRP A CA 1
ATOM 2364 C C . TRP A 1 289 ? -25.262 21.473 -58.180 1.00 81.81 289 TRP A C 1
ATOM 2366 O O . TRP A 1 289 ? -25.119 22.163 -59.189 1.00 81.81 289 TRP A O 1
ATOM 2376 N N . ALA A 1 290 ? -26.042 20.392 -58.164 1.00 80.75 290 ALA A N 1
ATOM 2377 C CA . ALA A 1 290 ? -26.831 19.971 -59.316 1.00 80.75 290 ALA A CA 1
ATOM 2378 C C . ALA A 1 290 ? -27.986 20.952 -59.597 1.00 80.75 290 ALA A C 1
ATOM 2380 O O . ALA A 1 290 ? -28.745 21.313 -58.696 1.00 80.75 290 ALA A O 1
ATOM 2381 N N . LYS A 1 291 ? -28.147 21.346 -60.868 1.00 77.31 291 LYS A N 1
ATOM 2382 C CA . LYS A 1 291 ? -29.141 22.348 -61.309 1.00 77.31 291 LYS A CA 1
ATOM 2383 C C . LYS A 1 291 ? -30.575 22.003 -60.899 1.00 77.31 291 LYS A C 1
ATOM 2385 O O . LYS A 1 291 ? -31.273 22.857 -60.373 1.00 77.31 291 LYS A O 1
ATOM 2390 N N . GLN A 1 292 ? -30.961 20.729 -61.030 1.00 76.75 292 GLN A N 1
ATOM 2391 C CA . GLN A 1 292 ? -32.313 20.238 -60.720 1.00 76.75 292 GLN A CA 1
ATOM 2392 C C . GLN A 1 292 ? -32.802 20.607 -59.309 1.00 76.75 292 GLN A C 1
ATOM 2394 O O . GLN A 1 292 ? -33.989 20.851 -59.136 1.00 76.75 292 GLN A O 1
ATOM 2399 N N . TYR A 1 293 ? -31.904 20.675 -58.320 1.00 74.31 293 TYR A N 1
ATOM 2400 C CA . TYR A 1 293 ? -32.261 21.005 -56.934 1.00 74.31 293 TYR A CA 1
ATOM 2401 C C . TYR A 1 293 ? -32.060 22.485 -56.601 1.00 74.31 293 TYR A C 1
ATOM 2403 O O . TYR A 1 293 ? -32.714 22.993 -55.697 1.00 74.31 293 TYR A O 1
ATOM 2411 N N . LYS A 1 294 ? -31.180 23.190 -57.324 1.00 67.75 294 LYS A N 1
ATOM 2412 C CA . LYS A 1 294 ? -31.029 24.647 -57.189 1.00 67.75 294 LYS A CA 1
ATOM 2413 C C . LYS A 1 294 ? -32.230 25.397 -57.757 1.00 67.75 294 LYS A C 1
ATOM 2415 O O . LYS A 1 294 ? -32.701 26.328 -57.117 1.00 67.75 294 LYS A O 1
ATOM 2420 N N . ASP A 1 295 ? -32.732 24.963 -58.911 1.00 66.50 295 ASP A N 1
ATOM 2421 C CA . ASP A 1 295 ? -33.828 25.638 -59.613 1.00 66.50 295 ASP A CA 1
ATOM 2422 C C . ASP A 1 295 ? -35.197 25.377 -58.950 1.00 66.50 295 ASP A C 1
ATOM 2424 O O . ASP A 1 295 ? -36.110 26.172 -59.107 1.00 66.50 295 ASP A O 1
ATOM 2428 N N . GLN A 1 296 ? -35.342 24.297 -58.168 1.00 60.78 296 GLN A N 1
ATOM 2429 C CA . GLN A 1 296 ? -36.532 24.030 -57.340 1.00 60.78 296 GLN A CA 1
ATOM 2430 C C . GLN A 1 296 ? -36.581 24.854 -56.037 1.00 60.78 296 GLN A C 1
ATOM 2432 O O . GLN A 1 296 ? -37.621 24.884 -55.383 1.00 60.78 296 GLN A O 1
ATOM 2437 N N . GLN A 1 297 ? -35.462 25.462 -55.616 1.00 56.22 297 GLN A N 1
ATOM 2438 C CA . GLN A 1 297 ? -35.377 26.275 -54.392 1.00 56.22 297 GLN A CA 1
ATOM 2439 C C . GLN A 1 297 ? -35.531 27.790 -54.632 1.00 56.22 297 GLN A C 1
ATOM 2441 O O . GLN A 1 297 ? -35.499 28.546 -53.659 1.00 56.22 297 GLN A O 1
ATOM 2446 N N . GLN A 1 298 ? -35.682 28.234 -55.886 1.00 47.62 298 GLN A N 1
ATOM 2447 C CA . GLN A 1 298 ? -36.031 29.615 -56.261 1.00 47.62 298 GLN A CA 1
ATOM 2448 C C . GLN A 1 298 ? -37.523 29.732 -56.567 1.00 47.62 298 GLN A C 1
ATOM 2450 O O . GLN A 1 298 ? -38.083 30.802 -56.242 1.00 47.62 298 GLN A O 1
#